Protein AF-A0A8S4GI24-F1 (afdb_monomer)

Secondary structure (DSSP, 8-state):
-HHHHHHHHHHHHHHHHHHHHHHHHHHHHHHHHHHHHHHHHHHHHHHHHTTTEEEEESPPP-TT--HHHHHHHHHHHTT----GGGEEEEEEEP-TT-SSPEEEEEES-HHHHHHHHHHHHHSS--BGGGGT-TT--PBPEEEE---HHHHHHHHHHHHHHHHTT-S-----S-SGGGHHHHHHHHHHS--SEEEEES----TTS-GGGTS-TTEEEEEE---HHHH---S---EEEEEETTS-----GGG--SSTT----

Sequence (261 aa):
MQWLDDFVNKLKLIDGRVKDLEATKVELATTKEQLLSIQRSLLAKDQWSRANNVEIKGVPMKKTENLFKLVEAISTHVNYDFPKSQINYVSRLPTYNSKEKSILISFVNRYVKEDFVAAARGMKSIQASDIGFNDSNNRIFVNDHLSSEQKKLLNETKTAAKIKQYLYVWNVRGLRTKTEECLRNVLLNNYDIITFTESWLLGGIADSEILDSRYVVYRRDRDYAATGQTLGGGVLIAVKHTLHSACCYEWKSSAEDQIKL

Nearest PDB structures (foldseek):
  2yko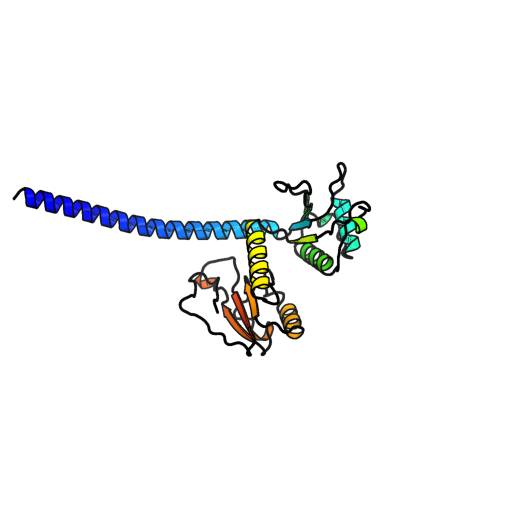-assembly1_A  TM=8.148E-01  e=1.569E-06  Homo sapiens
  2yko-assembly1_C  TM=5.520E-01  e=1.180E-05  Homo sapiens
  1vqs-assembly1_B  TM=3.447E-01  e=1.161E+00  Agrobacterium fabrum str. C58
  5k9f-assembly1_A  TM=3.816E-01  e=2.419E+00  Paraburkholderia xenovorans LB400
  2ap6-assembly1_A  TM=3.779E-01  e=2.141E+00  Agrobacterium fabrum str. C58

Structure (mmCIF, N/CA/C/O backbone):
data_AF-A0A8S4GI24-F1
#
_entry.id   AF-A0A8S4GI24-F1
#
loop_
_atom_site.group_PDB
_atom_site.id
_atom_site.type_symbol
_atom_site.label_atom_id
_atom_site.label_alt_id
_atom_site.label_comp_id
_atom_site.label_asym_id
_atom_site.label_entity_id
_atom_site.label_seq_id
_atom_site.pdbx_PDB_ins_code
_atom_site.Cartn_x
_atom_site.Cartn_y
_atom_site.Cartn_z
_atom_site.occupancy
_atom_site.B_iso_or_equiv
_atom_site.auth_seq_id
_atom_site.auth_comp_id
_atom_site.auth_asym_id
_atom_site.auth_atom_id
_atom_site.pdbx_PDB_model_num
ATOM 1 N N . MET A 1 1 ? 55.276 15.585 -49.220 1.00 65.69 1 MET A N 1
ATOM 2 C CA . MET A 1 1 ? 55.052 14.221 -48.695 1.00 65.69 1 MET A CA 1
ATOM 3 C C . MET A 1 1 ? 54.756 14.234 -47.199 1.00 65.69 1 MET A C 1
ATOM 5 O O . MET A 1 1 ? 53.675 13.808 -46.843 1.00 65.69 1 MET A O 1
ATOM 9 N N . GLN A 1 2 ? 55.587 14.852 -46.354 1.00 82.19 2 GLN A N 1
ATOM 10 C CA . GLN A 1 2 ? 55.413 14.843 -44.888 1.00 82.19 2 GLN A CA 1
ATOM 11 C C . GLN A 1 2 ? 54.060 15.358 -44.347 1.00 82.19 2 GLN A C 1
ATOM 13 O O . GLN A 1 2 ? 53.498 14.770 -43.433 1.00 82.19 2 GLN A O 1
ATOM 18 N N . TRP A 1 3 ? 53.475 16.397 -44.956 1.00 88.12 3 TRP A N 1
ATOM 19 C CA . TRP A 1 3 ? 52.143 16.893 -44.567 1.00 88.12 3 TRP A CA 1
ATOM 20 C C . TRP A 1 3 ? 51.017 15.865 -44.781 1.00 88.12 3 TRP A C 1
ATOM 22 O O . TRP A 1 3 ? 50.056 15.827 -44.013 1.00 88.12 3 TRP A O 1
ATOM 32 N N . LEU A 1 4 ? 51.136 15.026 -45.815 1.00 88.44 4 LEU A N 1
ATOM 33 C CA . LEU A 1 4 ? 50.149 13.989 -46.107 1.00 88.44 4 LEU A CA 1
ATOM 34 C C . LEU A 1 4 ? 50.223 12.873 -45.056 1.00 88.44 4 LEU A C 1
ATOM 36 O O . LEU A 1 4 ? 49.186 12.425 -44.572 1.00 88.44 4 LEU A O 1
ATOM 40 N N . ASP A 1 5 ? 51.435 12.494 -44.646 1.00 90.81 5 ASP A N 1
ATOM 41 C CA . ASP A 1 5 ? 51.659 11.500 -43.592 1.00 90.81 5 ASP A CA 1
ATOM 42 C C . ASP A 1 5 ? 51.139 11.992 -42.231 1.00 90.81 5 ASP A C 1
ATOM 44 O O . ASP A 1 5 ? 50.436 11.260 -41.529 1.00 90.81 5 ASP A O 1
ATOM 48 N N . ASP A 1 6 ? 51.385 13.260 -41.887 1.00 92.25 6 ASP A N 1
ATOM 49 C CA . ASP A 1 6 ? 50.857 13.881 -40.665 1.00 92.25 6 ASP A CA 1
ATOM 50 C C . ASP A 1 6 ? 49.323 13.930 -40.652 1.00 92.25 6 ASP A C 1
ATOM 52 O O . ASP A 1 6 ? 48.690 13.696 -39.616 1.00 92.25 6 ASP A O 1
ATOM 56 N N . PHE A 1 7 ? 48.702 14.215 -41.799 1.00 93.19 7 PHE A N 1
ATOM 57 C CA . PHE A 1 7 ? 47.248 14.226 -41.933 1.00 93.19 7 PHE A CA 1
ATOM 58 C C . PHE A 1 7 ? 46.648 12.821 -41.783 1.00 93.19 7 PHE A C 1
ATOM 60 O O . PHE A 1 7 ? 45.688 12.641 -41.031 1.00 93.19 7 PHE A O 1
ATOM 67 N N . VAL A 1 8 ? 47.246 11.808 -42.420 1.00 92.94 8 VAL A N 1
ATOM 68 C CA . VAL A 1 8 ? 46.827 10.402 -42.290 1.00 92.94 8 VAL A CA 1
ATOM 69 C C . VAL A 1 8 ? 46.972 9.913 -40.847 1.00 92.94 8 VAL A C 1
ATOM 71 O O . VAL A 1 8 ? 46.077 9.239 -40.335 1.00 92.94 8 VAL A O 1
ATOM 74 N N . ASN A 1 9 ? 48.051 10.285 -40.156 1.00 93.62 9 ASN A N 1
ATOM 75 C CA . ASN A 1 9 ? 48.251 9.933 -38.749 1.00 93.62 9 ASN A CA 1
ATOM 76 C C . ASN A 1 9 ? 47.203 10.585 -37.835 1.00 93.62 9 ASN A C 1
ATOM 78 O O . ASN A 1 9 ? 46.654 9.917 -36.956 1.00 93.62 9 ASN A O 1
ATOM 82 N N . LYS A 1 10 ? 46.852 11.856 -38.074 1.00 93.44 10 LYS A N 1
ATOM 83 C CA . LYS A 1 10 ? 45.755 12.525 -37.352 1.00 93.44 10 LYS A CA 1
ATOM 84 C C . LYS A 1 10 ? 44.400 11.874 -37.625 1.00 93.44 10 LYS A C 1
ATOM 86 O O . LYS A 1 10 ? 43.632 11.696 -36.684 1.00 93.44 10 LYS A O 1
ATOM 91 N N . LEU A 1 11 ? 44.114 11.483 -38.869 1.00 94.44 11 LEU A N 1
ATOM 92 C CA . LEU A 1 11 ? 42.881 10.769 -39.214 1.00 94.44 11 LEU A CA 1
ATOM 93 C C . LEU A 1 11 ? 42.783 9.419 -38.502 1.00 94.44 11 LEU A C 1
ATOM 95 O O . LEU A 1 11 ? 41.744 9.128 -37.919 1.00 94.44 11 LEU A O 1
ATOM 99 N N . LYS A 1 12 ? 43.866 8.634 -38.474 1.00 93.81 12 LYS A N 1
ATOM 100 C CA . LYS A 1 12 ? 43.913 7.365 -37.726 1.00 93.81 12 LYS A CA 1
ATOM 101 C C . LYS A 1 12 ? 43.677 7.571 -36.229 1.00 93.81 12 LYS A C 1
ATOM 103 O O . LYS A 1 12 ? 42.964 6.788 -35.612 1.00 93.81 12 LYS A O 1
ATOM 108 N N . LEU A 1 13 ? 44.239 8.635 -35.650 1.00 94.94 13 LEU A N 1
ATOM 109 C CA . LEU A 1 13 ? 44.022 8.973 -34.243 1.00 94.94 13 LEU A CA 1
ATOM 110 C C . LEU A 1 13 ? 42.563 9.366 -33.967 1.00 94.94 13 LEU A C 1
ATOM 112 O O . LEU A 1 13 ? 41.998 8.951 -32.959 1.00 94.94 13 LEU A O 1
ATOM 116 N N . ILE A 1 14 ? 41.952 10.166 -34.845 1.00 94.56 14 ILE A N 1
ATOM 117 C CA . ILE A 1 14 ? 40.544 10.563 -34.719 1.00 94.56 14 ILE A CA 1
ATOM 118 C C . ILE A 1 14 ? 39.633 9.342 -34.862 1.00 94.56 14 ILE A C 1
ATOM 120 O O . ILE A 1 14 ? 38.751 9.173 -34.029 1.00 94.56 14 ILE A O 1
ATOM 124 N N . ASP A 1 15 ? 39.873 8.476 -35.847 1.00 94.69 15 ASP A N 1
ATOM 125 C CA . ASP A 1 15 ? 39.117 7.231 -36.038 1.00 94.69 15 ASP A CA 1
ATOM 126 C C . ASP A 1 15 ? 39.198 6.323 -34.801 1.00 94.69 15 ASP A C 1
ATOM 128 O O . ASP A 1 15 ? 38.177 5.829 -34.324 1.00 94.69 15 ASP A O 1
ATOM 132 N N . GLY A 1 16 ? 40.391 6.188 -34.207 1.00 94.81 16 GLY A N 1
ATOM 133 C CA . GLY A 1 16 ? 40.572 5.483 -32.935 1.00 94.81 16 GLY A CA 1
ATOM 134 C C . GLY A 1 16 ? 39.739 6.092 -31.804 1.00 94.81 16 GLY A C 1
ATOM 135 O O . GLY A 1 16 ? 38.975 5.391 -31.147 1.00 94.81 16 GLY A O 1
ATOM 136 N N . ARG A 1 17 ? 39.791 7.419 -31.636 1.00 95.31 17 ARG A N 1
ATOM 137 C CA . ARG A 1 17 ? 38.997 8.121 -30.612 1.00 95.31 17 ARG A CA 1
ATOM 138 C C . ARG A 1 17 ? 37.489 8.013 -30.841 1.00 95.31 17 ARG A C 1
ATOM 140 O O . ARG A 1 17 ? 36.738 8.003 -29.870 1.00 95.31 17 ARG A O 1
ATOM 147 N N . VAL A 1 18 ? 37.032 7.973 -32.094 1.00 95.50 18 VAL A N 1
ATOM 148 C CA . VAL A 1 18 ? 35.612 7.783 -32.428 1.00 95.50 18 VAL A CA 1
ATOM 149 C C . VAL A 1 18 ? 35.162 6.378 -32.033 1.00 95.50 18 VAL A C 1
ATOM 151 O O . VAL A 1 18 ? 34.131 6.251 -31.378 1.00 95.50 18 VAL A O 1
ATOM 154 N N . LYS A 1 19 ? 35.965 5.348 -32.322 1.00 94.50 19 LYS A N 1
ATOM 155 C CA . LYS A 1 19 ? 35.687 3.969 -31.887 1.00 94.50 19 LYS A CA 1
ATOM 156 C C . LYS A 1 19 ? 35.597 3.848 -30.366 1.00 94.50 19 LYS A C 1
ATOM 158 O O . LYS A 1 19 ? 34.650 3.250 -29.859 1.00 94.50 19 LYS A O 1
ATOM 163 N N . ASP A 1 20 ? 36.518 4.477 -29.637 1.00 95.06 20 ASP A N 1
ATOM 164 C CA . ASP A 1 20 ? 36.492 4.488 -28.169 1.00 95.06 20 ASP A CA 1
ATOM 165 C C . ASP A 1 20 ? 35.236 5.197 -27.624 1.00 95.06 20 ASP A C 1
ATOM 167 O O . ASP A 1 20 ? 34.613 4.736 -26.663 1.00 95.06 20 ASP A O 1
ATOM 171 N N . LEU A 1 21 ? 34.821 6.306 -28.251 1.00 93.94 21 LEU A N 1
ATOM 172 C CA . LEU A 1 21 ? 33.594 7.024 -27.889 1.00 93.94 21 LEU A CA 1
ATOM 173 C C . LEU A 1 21 ? 32.334 6.189 -28.143 1.00 93.94 21 LEU A C 1
ATOM 175 O O . LEU A 1 21 ? 31.414 6.209 -27.322 1.00 93.94 21 LEU A O 1
ATOM 179 N N . GLU A 1 22 ? 32.277 5.458 -29.254 1.00 94.31 22 GLU A N 1
ATOM 180 C CA . GLU A 1 22 ? 31.168 4.555 -29.570 1.00 94.31 22 GLU A CA 1
ATOM 181 C C . GLU A 1 22 ? 31.082 3.404 -28.563 1.00 94.31 22 GLU A C 1
ATOM 183 O O . GLU A 1 22 ? 29.999 3.150 -28.029 1.00 94.31 22 GLU A O 1
ATOM 188 N N . ALA A 1 23 ? 32.214 2.781 -28.222 1.00 94.12 23 ALA A N 1
ATOM 189 C CA . ALA A 1 23 ? 32.282 1.746 -27.191 1.00 94.12 23 ALA A CA 1
ATOM 190 C C . ALA A 1 23 ? 31.817 2.277 -25.824 1.00 94.12 23 ALA A C 1
ATOM 192 O O . ALA A 1 23 ? 30.913 1.712 -25.205 1.00 94.12 23 ALA A O 1
ATOM 193 N N . THR A 1 24 ? 32.333 3.438 -25.408 1.00 93.94 24 THR A N 1
ATOM 194 C CA . THR A 1 24 ? 31.940 4.096 -24.151 1.00 93.94 24 THR A CA 1
ATOM 195 C C . THR A 1 24 ? 30.441 4.412 -24.122 1.00 93.94 24 THR A C 1
ATOM 197 O O . THR A 1 24 ? 29.785 4.288 -23.087 1.00 93.94 24 THR A O 1
ATOM 200 N N . LYS A 1 25 ? 29.849 4.814 -25.255 1.00 94.69 25 LYS A N 1
ATOM 201 C CA . LYS A 1 25 ? 28.409 5.094 -25.354 1.00 94.69 25 LYS A CA 1
ATOM 202 C C . LYS A 1 25 ? 27.568 3.833 -25.141 1.00 94.69 25 LYS A C 1
ATOM 204 O O . LYS A 1 25 ? 26.532 3.913 -24.475 1.00 94.69 25 LYS A O 1
ATOM 209 N N . VAL A 1 26 ? 27.998 2.694 -25.683 1.00 94.69 26 VAL A N 1
ATOM 210 C CA . VAL A 1 26 ? 27.330 1.396 -25.489 1.00 94.69 26 VAL A CA 1
ATOM 211 C C . VAL A 1 26 ? 27.438 0.943 -24.030 1.00 94.69 26 VAL A C 1
ATOM 213 O O . VAL A 1 26 ? 26.432 0.562 -23.425 1.00 94.69 26 VAL A O 1
ATOM 216 N N . GLU A 1 27 ? 28.618 1.063 -23.423 1.00 95.12 27 GLU A N 1
ATOM 217 C CA . GLU A 1 27 ? 28.817 0.765 -22.000 1.00 95.12 27 GLU A CA 1
ATOM 218 C C . GLU A 1 27 ? 27.966 1.669 -21.098 1.00 95.12 27 GLU A C 1
ATOM 220 O O . GLU A 1 27 ? 27.339 1.193 -20.149 1.00 95.12 27 GLU A O 1
ATOM 225 N N . LEU A 1 28 ? 27.865 2.963 -21.416 1.00 92.81 28 LEU A N 1
ATOM 226 C CA . LEU A 1 28 ? 27.026 3.908 -20.681 1.00 92.81 28 LEU A CA 1
ATOM 227 C C . LEU A 1 28 ? 25.540 3.537 -20.761 1.00 92.81 28 LEU A C 1
ATOM 229 O O . LEU A 1 28 ? 24.830 3.649 -19.759 1.00 92.81 28 LEU A O 1
ATOM 233 N N . ALA A 1 29 ? 25.056 3.115 -21.932 1.00 89.06 29 ALA A N 1
ATOM 234 C CA . ALA A 1 29 ? 23.679 2.652 -22.097 1.00 89.06 29 ALA A CA 1
ATOM 235 C C . ALA A 1 29 ? 23.414 1.409 -21.235 1.00 89.06 29 ALA A C 1
ATOM 237 O O . ALA A 1 29 ? 22.483 1.406 -20.430 1.00 89.06 29 ALA A O 1
ATOM 238 N N . THR A 1 30 ? 24.308 0.422 -21.310 1.00 92.50 30 THR A N 1
ATOM 239 C CA . THR A 1 30 ? 24.233 -0.823 -20.529 1.00 92.50 30 THR A CA 1
ATOM 240 C C . THR A 1 30 ? 24.259 -0.547 -19.021 1.00 92.50 30 THR A C 1
ATOM 242 O O . THR A 1 30 ? 23.437 -1.059 -18.261 1.00 92.50 30 THR A O 1
ATOM 245 N N . THR A 1 31 ? 25.154 0.335 -18.573 1.00 93.38 31 THR A N 1
ATOM 246 C CA . THR A 1 31 ? 25.281 0.721 -17.160 1.00 93.38 31 THR A CA 1
ATOM 247 C C . THR A 1 31 ? 24.018 1.418 -16.654 1.00 93.38 31 THR A C 1
ATOM 249 O O . THR A 1 31 ? 23.556 1.150 -15.543 1.00 93.38 31 THR A O 1
ATOM 252 N N . LYS A 1 32 ? 23.412 2.298 -17.465 1.00 93.25 32 LYS A N 1
ATOM 253 C CA . LYS A 1 32 ? 22.143 2.959 -17.121 1.00 93.25 32 LYS A CA 1
ATOM 254 C C . LYS A 1 32 ? 21.005 1.954 -16.965 1.00 93.25 32 LYS A C 1
ATOM 256 O O . LYS A 1 32 ? 20.218 2.080 -16.028 1.00 93.25 32 LYS A O 1
ATOM 261 N N . GLU A 1 33 ? 20.920 0.958 -17.840 1.00 86.06 33 GLU A N 1
ATOM 262 C CA . GLU A 1 33 ? 19.913 -0.103 -17.739 1.00 86.06 33 GLU A CA 1
ATOM 263 C C . GLU A 1 33 ? 20.092 -0.934 -16.466 1.00 86.06 33 GLU A C 1
ATOM 265 O O . GLU A 1 33 ? 19.130 -1.144 -15.720 1.00 86.06 33 GLU A O 1
ATOM 270 N N . GLN A 1 34 ? 21.328 -1.329 -16.153 1.00 91.25 34 GLN A N 1
ATOM 271 C CA . GLN A 1 34 ? 21.641 -2.041 -14.915 1.00 91.25 34 GLN A CA 1
ATOM 272 C C . GLN A 1 34 ? 21.276 -1.213 -13.679 1.00 91.25 34 GLN A C 1
ATOM 274 O O . GLN A 1 34 ? 20.625 -1.730 -12.770 1.00 91.25 34 GLN A O 1
ATOM 279 N N . LEU A 1 35 ? 21.602 0.081 -13.661 1.00 90.12 35 LEU A N 1
ATOM 280 C CA . LEU A 1 35 ? 21.258 0.981 -12.560 1.00 90.12 35 LEU A CA 1
ATOM 281 C C . LEU A 1 35 ? 19.742 1.066 -12.353 1.00 90.12 35 LEU A C 1
ATOM 283 O O . LEU A 1 35 ? 19.269 0.935 -11.223 1.00 90.12 35 LEU A O 1
ATOM 287 N N . LEU A 1 36 ? 18.970 1.212 -13.434 1.00 80.69 36 LEU A N 1
ATOM 288 C CA . LEU A 1 36 ? 17.508 1.200 -13.365 1.00 80.69 36 LEU A CA 1
ATOM 289 C C . LEU A 1 36 ? 16.980 -0.136 -12.830 1.00 80.69 36 LEU A C 1
ATOM 291 O O . LEU A 1 36 ? 16.060 -0.143 -12.010 1.00 80.69 36 LEU A O 1
ATOM 295 N N . SER A 1 37 ? 17.560 -1.262 -13.250 1.00 80.62 37 SER A N 1
ATOM 296 C CA . SER A 1 37 ? 17.157 -2.586 -12.766 1.00 80.62 37 SER A CA 1
ATOM 297 C C . SER A 1 37 ? 17.409 -2.756 -11.260 1.00 80.62 37 SER A C 1
ATOM 299 O O . SER A 1 37 ? 16.532 -3.220 -10.525 1.00 80.62 37 SER A O 1
ATOM 301 N N . ILE A 1 38 ? 18.564 -2.289 -10.775 1.00 87.38 38 ILE A N 1
ATOM 302 C CA . ILE A 1 38 ? 18.940 -2.325 -9.359 1.00 87.38 38 ILE A CA 1
ATOM 303 C C . ILE A 1 38 ? 18.014 -1.421 -8.555 1.00 87.38 38 ILE A C 1
ATOM 305 O O . ILE A 1 38 ? 17.505 -1.839 -7.517 1.00 87.38 38 ILE A O 1
ATOM 309 N N . GLN A 1 39 ? 17.738 -0.214 -9.049 1.00 86.00 39 GLN A N 1
ATOM 310 C CA . GLN A 1 39 ? 16.822 0.716 -8.401 1.00 86.00 39 GLN A CA 1
ATOM 311 C C . GLN A 1 39 ? 15.418 0.109 -8.257 1.00 86.00 39 GLN A C 1
ATOM 313 O O . GLN A 1 39 ? 14.835 0.175 -7.177 1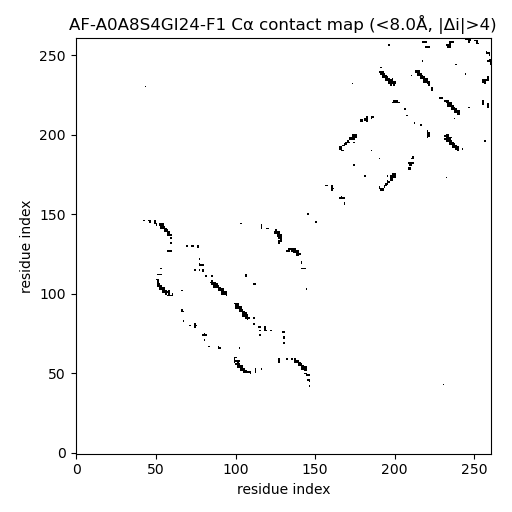.00 86.00 39 GLN A O 1
ATOM 318 N N . ARG A 1 40 ? 14.890 -0.552 -9.298 1.00 76.44 40 ARG A N 1
ATOM 319 C CA . ARG A 1 40 ? 13.597 -1.260 -9.221 1.00 76.44 40 ARG A CA 1
ATOM 320 C C . ARG A 1 40 ? 13.620 -2.383 -8.185 1.00 76.44 40 ARG A C 1
ATOM 322 O O . ARG A 1 40 ? 12.700 -2.481 -7.376 1.00 76.44 40 ARG A O 1
ATOM 329 N N . SER A 1 41 ? 14.673 -3.199 -8.177 1.00 81.50 41 SER A N 1
ATOM 330 C CA . SER A 1 41 ? 14.836 -4.289 -7.206 1.00 81.50 41 SER A CA 1
ATOM 331 C C . SER A 1 41 ? 14.915 -3.769 -5.768 1.00 81.50 41 SER A C 1
ATOM 333 O O . SER A 1 41 ? 14.281 -4.319 -4.868 1.00 81.50 41 SER A O 1
ATOM 335 N N . LEU A 1 42 ? 15.632 -2.663 -5.551 1.00 85.50 42 LEU A N 1
ATOM 336 C CA . LEU A 1 42 ? 15.735 -2.010 -4.250 1.00 85.50 42 LEU A CA 1
ATOM 337 C C . LEU A 1 42 ? 14.371 -1.506 -3.765 1.00 85.50 42 LEU A C 1
ATOM 339 O O . LEU A 1 42 ? 13.993 -1.785 -2.630 1.00 85.50 42 LEU A O 1
ATOM 343 N N . LEU A 1 43 ? 13.612 -0.830 -4.632 1.00 77.88 43 LEU A N 1
ATOM 344 C CA . LEU A 1 43 ? 12.266 -0.346 -4.310 1.00 77.88 43 LEU A CA 1
ATOM 345 C C . LEU A 1 43 ? 11.309 -1.501 -3.980 1.00 77.88 43 LEU A C 1
ATOM 347 O O . LEU A 1 43 ? 10.559 -1.427 -3.006 1.00 77.88 43 LEU A O 1
ATOM 351 N N . ALA A 1 44 ? 11.362 -2.591 -4.750 1.00 76.56 44 ALA A N 1
ATOM 352 C CA . ALA A 1 44 ? 10.557 -3.780 -4.493 1.00 76.56 44 ALA A CA 1
ATOM 353 C C . ALA A 1 44 ? 10.902 -4.420 -3.138 1.00 76.56 44 ALA A C 1
ATOM 355 O O . ALA A 1 44 ? 10.004 -4.769 -2.371 1.00 76.56 44 ALA A O 1
ATOM 356 N N . LYS A 1 45 ? 12.196 -4.527 -2.807 1.00 84.31 45 LYS A N 1
ATOM 357 C CA . LYS A 1 45 ? 12.659 -5.050 -1.513 1.00 84.31 45 LYS A CA 1
ATOM 358 C C . LYS A 1 45 ? 12.268 -4.149 -0.344 1.00 84.31 45 LYS A C 1
ATOM 360 O O . LYS A 1 45 ? 11.822 -4.666 0.682 1.00 84.31 45 LYS A O 1
ATOM 365 N N . ASP A 1 46 ? 12.384 -2.828 -0.491 1.00 84.81 46 ASP A N 1
ATOM 366 C CA . ASP A 1 46 ? 11.943 -1.887 0.543 1.00 84.81 46 ASP A CA 1
ATOM 367 C C . ASP A 1 46 ? 10.446 -2.055 0.815 1.00 84.81 46 ASP A C 1
ATOM 369 O O . ASP A 1 46 ? 10.041 -2.225 1.966 1.00 84.81 46 ASP A O 1
ATOM 373 N N . GLN A 1 47 ? 9.619 -2.131 -0.230 1.00 83.00 47 GLN A N 1
ATOM 374 C CA . GLN A 1 47 ? 8.188 -2.339 -0.045 1.00 83.00 47 GLN A CA 1
ATOM 375 C C . GLN A 1 47 ? 7.854 -3.726 0.521 1.00 83.00 47 GLN A C 1
ATOM 377 O O . GLN A 1 47 ? 6.942 -3.845 1.344 1.00 83.00 47 GLN A O 1
ATOM 382 N N . TRP A 1 48 ? 8.593 -4.767 0.132 1.00 81.81 48 TRP A N 1
ATOM 383 C CA . TRP A 1 48 ? 8.428 -6.113 0.682 1.00 81.81 48 TRP A CA 1
ATOM 384 C C . TRP A 1 48 ? 8.663 -6.137 2.194 1.00 81.81 48 TRP A C 1
ATOM 386 O O . TRP A 1 48 ? 7.856 -6.691 2.938 1.00 81.81 48 TRP A O 1
ATOM 396 N N . SER A 1 49 ? 9.696 -5.434 2.671 1.00 88.50 49 SER A N 1
ATOM 397 C CA . SER A 1 49 ? 9.970 -5.289 4.109 1.00 88.50 49 SER A CA 1
ATOM 398 C C . SER A 1 49 ? 8.828 -4.605 4.884 1.00 88.50 49 SER A C 1
ATOM 400 O O . SER A 1 49 ? 8.732 -4.719 6.106 1.00 88.50 49 SER A O 1
ATOM 402 N N . ARG A 1 50 ? 7.933 -3.906 4.173 1.00 90.75 50 ARG A N 1
ATOM 403 C CA . ARG A 1 50 ? 6.772 -3.183 4.711 1.00 90.75 50 ARG A CA 1
ATOM 404 C C . ARG A 1 50 ? 5.453 -3.920 4.503 1.00 90.75 50 ARG A C 1
ATOM 406 O O . ARG A 1 50 ? 4.423 -3.424 4.950 1.00 90.75 50 ARG A O 1
ATOM 413 N N . ALA A 1 51 ? 5.456 -5.088 3.859 1.00 85.19 51 ALA A N 1
ATOM 414 C CA . ALA A 1 51 ? 4.237 -5.813 3.503 1.00 85.19 51 ALA A CA 1
ATOM 415 C C . ALA A 1 51 ? 3.361 -6.148 4.724 1.00 85.19 51 ALA A C 1
ATOM 417 O O . ALA A 1 51 ? 2.137 -6.033 4.647 1.00 85.19 51 ALA A O 1
ATOM 418 N N . ASN A 1 52 ? 3.992 -6.473 5.856 1.00 92.06 52 ASN A N 1
ATOM 419 C CA . ASN A 1 52 ? 3.315 -6.806 7.114 1.00 92.06 52 ASN A CA 1
ATOM 420 C C . ASN A 1 52 ? 3.104 -5.593 8.030 1.00 92.06 52 ASN A C 1
ATOM 422 O O . ASN A 1 52 ? 2.722 -5.748 9.189 1.00 92.06 52 ASN A O 1
ATOM 426 N N . ASN A 1 53 ? 3.382 -4.386 7.538 1.00 95.62 53 ASN A N 1
ATOM 427 C CA . ASN A 1 53 ? 3.369 -3.188 8.354 1.00 95.62 53 ASN A CA 1
ATOM 428 C C . ASN A 1 53 ? 2.126 -2.331 8.087 1.00 95.62 53 ASN A C 1
ATOM 430 O O . ASN A 1 53 ? 1.688 -2.161 6.944 1.00 95.62 53 ASN A O 1
ATOM 434 N N . VAL A 1 54 ? 1.606 -1.735 9.156 1.00 95.81 54 VAL A N 1
ATOM 435 C CA . VAL A 1 54 ? 0.467 -0.813 9.150 1.00 95.81 54 VAL A CA 1
ATOM 436 C C . VAL A 1 54 ? 0.907 0.525 9.718 1.00 95.81 54 VAL A C 1
ATOM 438 O O . VAL A 1 54 ? 1.539 0.584 10.771 1.00 95.81 54 VAL A O 1
ATOM 441 N N . GLU A 1 55 ? 0.564 1.601 9.022 1.00 95.31 55 GLU A N 1
ATOM 442 C CA . GLU A 1 55 ? 0.776 2.978 9.449 1.00 95.31 55 GLU A CA 1
ATOM 443 C C . GLU A 1 55 ? -0.560 3.584 9.894 1.00 95.31 55 GLU A C 1
ATOM 445 O O . GLU A 1 55 ? -1.493 3.725 9.100 1.00 95.31 55 GLU A O 1
ATOM 450 N N . ILE A 1 56 ? -0.637 3.966 11.167 1.00 95.25 56 ILE A N 1
ATOM 451 C CA . ILE A 1 56 ? -1.787 4.630 11.772 1.00 95.25 56 ILE A CA 1
ATOM 452 C C . ILE A 1 56 ? -1.480 6.118 11.940 1.00 95.25 56 ILE A C 1
ATOM 454 O O . ILE A 1 56 ? -0.560 6.507 12.665 1.00 95.25 56 ILE A O 1
ATOM 458 N N . LYS A 1 57 ? -2.277 6.959 11.283 1.00 93.00 57 LYS A N 1
ATOM 459 C CA . LYS A 1 57 ? -2.173 8.424 11.332 1.00 93.00 57 LYS A CA 1
ATOM 460 C C . LYS A 1 57 ? -3.268 9.030 12.198 1.00 93.00 57 LYS A C 1
ATOM 462 O O . LYS A 1 57 ? -4.319 8.422 12.361 1.00 93.00 57 LYS A O 1
ATOM 467 N N . GLY A 1 58 ? -3.029 10.243 12.695 1.00 90.06 58 GLY A N 1
ATOM 468 C CA . GLY A 1 58 ? -4.031 11.043 13.408 1.00 90.06 58 GLY A CA 1
ATOM 469 C C . GLY A 1 58 ? -4.160 10.746 14.903 1.00 90.06 58 GLY A C 1
ATOM 470 O O . GLY A 1 58 ? -4.977 11.373 15.565 1.00 90.06 58 GLY A O 1
ATOM 471 N N . VAL A 1 59 ? -3.349 9.837 15.457 1.00 91.56 59 VAL A N 1
ATOM 472 C CA . VAL A 1 59 ? -3.343 9.548 16.901 1.00 91.56 59 VAL A CA 1
ATOM 473 C C . VAL A 1 59 ? -2.478 10.582 17.634 1.00 91.56 59 VAL A C 1
ATOM 475 O O . VAL A 1 59 ? -1.262 10.599 17.394 1.00 91.56 59 VAL A O 1
ATOM 478 N N . PRO A 1 60 ? -3.034 11.403 18.547 1.00 89.81 60 PRO A N 1
ATOM 479 C CA . PRO A 1 60 ? -2.262 12.400 19.289 1.00 89.81 60 PRO A CA 1
ATOM 480 C C . PRO A 1 60 ? -1.156 11.764 20.141 1.00 89.81 60 PRO A C 1
ATOM 482 O O . PRO A 1 60 ? -1.257 10.609 20.557 1.00 89.81 60 PRO A O 1
ATOM 485 N N . MET A 1 61 ? -0.081 12.511 20.400 1.00 87.56 61 MET A N 1
ATOM 486 C CA . MET A 1 61 ? 1.075 12.030 21.165 1.00 87.56 61 MET A CA 1
ATOM 487 C C . MET A 1 61 ? 0.965 12.452 22.634 1.00 87.56 61 MET A C 1
ATOM 489 O O . MET A 1 61 ? 0.774 13.631 22.930 1.00 87.56 61 MET A O 1
ATOM 493 N N . LYS A 1 62 ? 1.141 11.504 23.560 1.00 84.81 62 LYS A N 1
ATOM 494 C CA . LYS A 1 62 ? 1.259 11.772 25.006 1.00 84.81 62 LYS A CA 1
ATOM 495 C C . LYS A 1 62 ? 2.670 11.411 25.482 1.00 84.81 62 LYS A C 1
ATOM 497 O O . LYS A 1 62 ? 3.276 10.482 24.962 1.00 84.81 62 LYS A O 1
ATOM 502 N N . LYS A 1 63 ? 3.203 12.141 26.476 1.00 79.56 63 LYS A N 1
ATOM 503 C CA . LYS A 1 63 ? 4.561 11.899 27.023 1.00 79.56 63 LYS A CA 1
ATOM 504 C C . LYS A 1 63 ? 4.726 10.479 27.581 1.00 79.56 63 LYS A C 1
ATOM 506 O O . LYS A 1 63 ? 5.801 9.904 27.478 1.00 79.56 63 LYS A O 1
ATOM 511 N N . THR A 1 64 ? 3.661 9.930 28.155 1.00 86.19 64 THR A N 1
ATOM 512 C CA . THR A 1 64 ? 3.597 8.586 28.734 1.00 86.19 64 THR A CA 1
ATOM 513 C C . THR A 1 64 ? 2.492 7.799 28.040 1.00 86.19 64 THR A C 1
ATOM 515 O O . THR A 1 64 ? 1.383 7.652 28.549 1.00 86.19 64 THR A O 1
ATOM 518 N N . GLU A 1 65 ? 2.770 7.332 26.826 1.00 88.00 65 GLU A N 1
ATOM 519 C CA . GLU A 1 65 ? 1.822 6.531 26.055 1.00 88.00 65 GLU A CA 1
ATOM 520 C C . GLU A 1 65 ? 2.208 5.054 26.028 1.00 88.00 65 GLU A C 1
ATOM 522 O O . GLU A 1 65 ? 3.373 4.691 25.875 1.00 88.00 65 GLU A O 1
ATOM 527 N N . ASN A 1 66 ? 1.204 4.189 26.147 1.00 92.06 66 ASN A N 1
ATOM 528 C CA . ASN A 1 66 ? 1.357 2.772 25.867 1.00 92.06 66 ASN A CA 1
ATOM 529 C C . ASN A 1 66 ? 0.775 2.504 24.478 1.00 92.06 66 ASN A C 1
ATOM 531 O O . ASN A 1 66 ? -0.441 2.406 24.322 1.00 92.06 66 ASN A O 1
ATOM 535 N N . LEU A 1 67 ? 1.651 2.403 23.475 1.00 93.50 67 LEU A N 1
ATOM 536 C CA . LEU A 1 67 ? 1.237 2.206 22.085 1.00 93.50 67 LEU A CA 1
ATOM 537 C C . LEU A 1 67 ? 0.409 0.934 21.903 1.00 93.50 67 LEU A C 1
ATOM 539 O O . LEU A 1 67 ? -0.516 0.935 21.105 1.00 93.50 67 LEU A O 1
ATOM 543 N N . PHE A 1 68 ? 0.691 -0.124 22.667 1.00 93.25 68 PHE A N 1
ATOM 544 C CA . PHE A 1 68 ? -0.091 -1.353 22.594 1.00 93.25 68 PHE A CA 1
ATOM 545 C C . PHE A 1 68 ? -1.542 -1.125 23.033 1.00 93.25 68 PHE A C 1
ATOM 547 O O . PHE A 1 68 ? -2.448 -1.507 22.307 1.00 93.25 68 PHE A O 1
ATOM 554 N N . LYS A 1 69 ? -1.768 -0.418 24.150 1.00 93.56 69 LYS A N 1
ATOM 555 C CA . LYS A 1 69 ? -3.129 -0.067 24.600 1.00 93.56 69 LYS A CA 1
ATOM 556 C C . LYS A 1 69 ? -3.876 0.810 23.594 1.00 93.56 69 LYS A C 1
ATOM 558 O O . LYS A 1 69 ? -5.085 0.689 23.455 1.00 93.56 69 LYS A O 1
ATOM 563 N N . LEU A 1 70 ? -3.167 1.698 22.894 1.00 94.06 70 LEU A N 1
ATOM 564 C CA . LEU A 1 70 ? -3.769 2.502 21.827 1.00 94.06 70 LEU A CA 1
ATOM 565 C C . LEU A 1 70 ? -4.182 1.634 20.636 1.00 94.06 70 LEU A C 1
ATOM 567 O O . LEU A 1 70 ? -5.257 1.831 20.083 1.00 94.06 70 LEU A O 1
ATOM 571 N N . VAL A 1 71 ? -3.342 0.673 20.251 1.00 95.06 71 VAL A N 1
ATOM 572 C CA . VAL A 1 71 ? -3.663 -0.284 19.186 1.00 95.06 71 VAL A CA 1
ATOM 573 C C . VAL A 1 71 ? -4.836 -1.178 19.583 1.00 95.06 71 VAL A C 1
ATOM 575 O O . VAL A 1 71 ? -5.711 -1.387 18.756 1.00 95.06 71 VAL A O 1
ATOM 578 N N . GLU A 1 72 ? -4.885 -1.636 20.832 1.00 95.12 72 GLU A N 1
ATOM 579 C CA . GLU A 1 72 ? -5.996 -2.415 21.397 1.00 95.12 72 GLU A CA 1
ATOM 580 C C . GLU A 1 72 ? -7.308 -1.612 21.391 1.00 95.12 72 GLU A C 1
ATOM 582 O O . GLU A 1 72 ? -8.329 -2.089 20.915 1.00 95.12 72 GLU A O 1
ATOM 587 N N . ALA A 1 73 ? -7.279 -0.335 21.789 1.00 94.31 73 ALA A N 1
ATOM 588 C CA . ALA A 1 73 ? -8.456 0.532 21.691 1.00 94.31 73 ALA A CA 1
ATOM 589 C C . ALA A 1 73 ? -8.955 0.682 20.240 1.00 94.31 73 ALA A C 1
ATOM 591 O O . ALA A 1 73 ? -10.161 0.670 19.992 1.00 94.31 73 ALA A O 1
ATOM 592 N N . ILE A 1 74 ? -8.036 0.792 19.272 1.00 94.88 74 ILE A N 1
ATOM 593 C CA . ILE A 1 74 ? -8.390 0.832 17.847 1.00 94.88 74 ILE A CA 1
ATOM 594 C C . ILE A 1 74 ? -8.952 -0.522 17.393 1.00 94.88 74 ILE A C 1
ATOM 596 O O . ILE A 1 74 ? -9.960 -0.528 16.695 1.00 94.88 74 ILE A O 1
ATOM 600 N N . SER A 1 75 ? -8.333 -1.646 17.773 1.00 94.56 75 SER A N 1
ATOM 601 C CA . SER A 1 75 ? -8.749 -3.002 17.377 1.00 94.56 75 SER A CA 1
ATOM 602 C C . SER A 1 75 ? -10.173 -3.307 17.839 1.00 94.56 75 SER A C 1
ATOM 604 O O . SER A 1 75 ? -11.015 -3.710 17.034 1.00 94.56 75 SER A O 1
ATOM 606 N N . THR A 1 76 ? -10.473 -2.977 19.095 1.00 94.00 76 THR A N 1
ATOM 607 C CA . THR A 1 76 ? -11.808 -3.134 19.672 1.00 94.00 76 THR A CA 1
ATOM 608 C C . THR A 1 76 ? -12.818 -2.210 18.994 1.00 94.00 76 THR A C 1
ATOM 610 O O . THR A 1 76 ? -13.925 -2.638 18.675 1.00 94.00 76 THR A O 1
ATOM 613 N N . HIS A 1 77 ? -12.445 -0.960 18.694 1.00 93.25 77 HIS A N 1
ATOM 614 C CA . HIS A 1 77 ? -13.340 -0.031 18.000 1.00 93.25 77 HIS A CA 1
ATOM 615 C C . HIS A 1 77 ? -13.681 -0.480 16.568 1.00 93.25 77 HIS A C 1
ATOM 617 O O . HIS A 1 77 ? -14.808 -0.286 16.118 1.00 93.25 77 HIS A O 1
ATOM 623 N N . VAL A 1 78 ? -12.735 -1.097 15.849 1.00 93.25 78 VAL A N 1
ATOM 624 C CA . VAL A 1 78 ? -12.975 -1.634 14.494 1.00 93.25 78 VAL A CA 1
ATOM 625 C C . VAL A 1 78 ? -13.568 -3.048 14.501 1.00 93.25 78 VAL A C 1
ATOM 627 O O . VAL A 1 78 ? -13.732 -3.636 13.433 1.00 93.25 78 VAL A O 1
ATOM 630 N N . ASN A 1 79 ? -13.904 -3.586 15.680 1.00 91.25 79 ASN A N 1
ATOM 631 C CA . ASN A 1 79 ? -14.470 -4.921 15.876 1.00 91.25 79 ASN A CA 1
ATOM 632 C C . ASN A 1 79 ? -13.602 -6.050 15.282 1.00 91.25 79 ASN A C 1
ATOM 634 O O . ASN A 1 79 ? -14.111 -7.005 14.694 1.00 91.25 79 ASN A O 1
ATOM 638 N N . TYR A 1 80 ? -12.279 -5.921 15.409 1.00 91.12 80 TYR A N 1
ATOM 639 C CA . TYR A 1 80 ? -11.320 -6.947 15.008 1.00 91.12 80 TYR A CA 1
ATOM 640 C C . TYR A 1 80 ? -10.181 -7.017 16.021 1.00 91.12 80 TYR A C 1
ATOM 642 O O . TYR A 1 80 ? -9.217 -6.253 15.945 1.00 91.12 80 TYR A O 1
ATOM 650 N N . ASP A 1 81 ? -10.291 -7.951 16.962 1.00 91.31 81 ASP A N 1
ATOM 651 C CA . ASP A 1 81 ? -9.290 -8.152 18.003 1.00 91.31 81 ASP A CA 1
ATOM 652 C C . ASP A 1 81 ? -8.251 -9.204 17.612 1.00 91.31 81 ASP A C 1
ATOM 654 O O . ASP A 1 81 ? -8.527 -10.194 16.933 1.00 91.31 81 ASP A O 1
ATOM 658 N N . PHE A 1 82 ? -7.025 -8.995 18.081 1.00 91.56 82 PHE A N 1
ATOM 659 C CA . PHE A 1 82 ? -5.914 -9.917 17.889 1.00 91.56 82 PHE A CA 1
ATOM 660 C C . PHE A 1 82 ? -4.989 -9.896 19.110 1.00 91.56 82 PHE A C 1
ATOM 662 O O . PHE A 1 82 ? -4.807 -8.854 19.745 1.00 91.56 82 PHE A O 1
ATOM 669 N N . PRO A 1 83 ? -4.364 -11.032 19.462 1.00 94.38 83 PRO A N 1
ATOM 670 C CA . PRO A 1 83 ? -3.499 -11.084 20.627 1.00 94.38 83 PRO A CA 1
ATOM 671 C C . PRO A 1 83 ? -2.184 -10.342 20.373 1.00 94.38 83 PRO A C 1
ATOM 673 O O . PRO A 1 83 ? -1.679 -10.285 19.249 1.00 94.38 83 PRO A O 1
ATOM 676 N N . LYS A 1 84 ? -1.559 -9.858 21.453 1.00 94.19 84 LYS A N 1
ATOM 677 C CA . LYS A 1 84 ? -0.249 -9.183 21.412 1.00 94.19 84 LYS A CA 1
ATOM 678 C C . LYS A 1 84 ? 0.837 -9.987 20.693 1.00 94.19 84 LYS A C 1
ATOM 680 O O . LYS A 1 84 ? 1.725 -9.391 20.098 1.00 94.19 84 LYS A O 1
ATOM 685 N N . SER A 1 85 ? 0.756 -11.318 20.717 1.00 95.69 85 SER A N 1
ATOM 686 C CA . SER A 1 85 ? 1.687 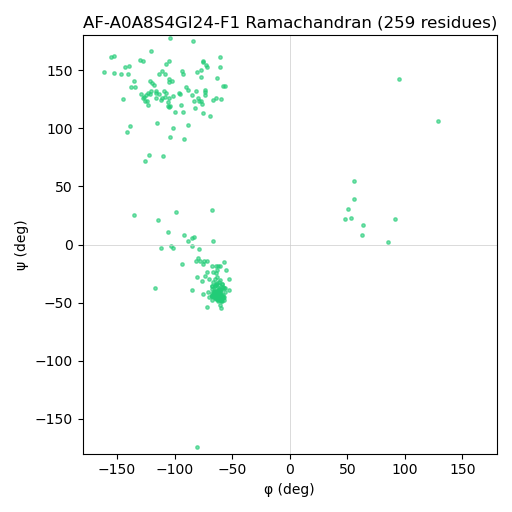-12.213 20.020 1.00 95.69 85 SER A CA 1
ATOM 687 C C . SER A 1 85 ? 1.680 -12.057 18.495 1.00 95.69 85 SER A C 1
ATOM 689 O O . SER A 1 85 ? 2.642 -12.459 17.849 1.00 95.69 85 SER A O 1
ATOM 691 N N . GLN A 1 86 ? 0.634 -11.461 17.910 1.00 95.12 86 GLN A N 1
ATOM 692 C CA . GLN A 1 86 ? 0.586 -11.151 16.478 1.00 95.12 86 GLN A CA 1
ATOM 693 C C . GLN A 1 86 ? 1.366 -9.884 16.116 1.00 95.12 86 GLN A C 1
ATOM 695 O O . GLN A 1 86 ? 1.607 -9.639 14.933 1.00 95.12 86 GLN A O 1
ATOM 700 N N . ILE A 1 87 ? 1.777 -9.086 17.105 1.00 96.62 87 ILE A N 1
ATOM 701 C CA . ILE A 1 87 ? 2.590 -7.891 16.899 1.00 96.62 87 ILE A CA 1
ATOM 702 C C . ILE A 1 87 ? 4.059 -8.258 17.090 1.00 96.62 87 ILE A C 1
ATOM 704 O O . ILE A 1 87 ? 4.479 -8.648 18.175 1.00 96.62 87 ILE A O 1
ATOM 708 N N . ASN A 1 88 ? 4.848 -8.063 16.038 1.00 96.19 88 ASN A N 1
ATOM 709 C CA . ASN A 1 88 ? 6.301 -8.150 16.100 1.00 96.19 88 ASN A CA 1
ATOM 710 C C . ASN A 1 88 ? 6.876 -6.942 16.860 1.00 96.19 88 ASN A C 1
ATOM 712 O O . ASN A 1 88 ? 7.579 -7.091 17.854 1.00 96.19 88 ASN A O 1
ATOM 716 N N . TYR A 1 89 ? 6.520 -5.725 16.437 1.00 96.06 89 TYR A N 1
ATOM 717 C CA . TYR A 1 89 ? 6.844 -4.502 17.173 1.00 96.06 89 TYR A CA 1
ATOM 718 C C . TYR A 1 89 ? 5.862 -3.366 16.867 1.00 96.06 89 TYR A C 1
ATOM 720 O O . TYR A 1 89 ? 5.175 -3.368 15.843 1.00 96.06 89 TYR A O 1
ATOM 728 N N . VAL A 1 90 ? 5.830 -2.367 17.752 1.00 96.12 90 VAL A N 1
ATOM 729 C CA . VAL A 1 90 ? 5.071 -1.122 17.580 1.00 96.12 90 VAL A CA 1
ATOM 730 C C . VAL A 1 90 ? 5.942 0.076 17.951 1.00 96.12 90 VAL A C 1
ATOM 732 O O . VAL A 1 90 ? 6.652 0.047 18.955 1.00 96.12 90 VAL A O 1
ATOM 735 N N . SER A 1 91 ? 5.918 1.130 17.140 1.00 94.81 91 SER A N 1
ATOM 736 C CA . SER A 1 91 ? 6.710 2.339 17.383 1.00 94.81 91 SER A CA 1
ATOM 737 C C . SER A 1 91 ? 6.066 3.582 16.773 1.00 94.81 91 SER A C 1
ATOM 739 O O . SER A 1 91 ? 5.198 3.494 15.910 1.00 94.81 91 SER A O 1
ATOM 741 N N . ARG A 1 92 ? 6.484 4.771 17.217 1.00 92.56 92 ARG A N 1
ATOM 742 C CA . ARG A 1 92 ? 6.148 6.031 16.540 1.00 92.56 92 ARG A CA 1
ATOM 743 C C . ARG A 1 92 ? 7.155 6.281 15.419 1.00 92.56 92 ARG A C 1
ATOM 745 O O . ARG A 1 92 ? 8.359 6.284 15.667 1.00 92.56 92 ARG A O 1
ATOM 752 N N . LEU A 1 93 ? 6.676 6.553 14.210 1.00 87.75 93 LEU A N 1
ATOM 753 C CA . LEU A 1 93 ? 7.527 6.940 13.091 1.00 87.75 93 LEU A CA 1
ATOM 754 C C . LEU A 1 93 ? 7.916 8.418 13.185 1.00 87.75 93 LEU A C 1
ATOM 756 O O . LEU A 1 93 ? 7.034 9.282 13.253 1.00 87.75 93 LEU A O 1
ATOM 760 N N . PRO A 1 94 ? 9.219 8.745 13.148 1.00 78.56 94 PRO A N 1
ATOM 761 C CA . PRO A 1 94 ? 9.648 10.122 12.991 1.00 78.56 94 PRO A CA 1
ATOM 762 C C . PRO A 1 94 ? 9.189 10.620 11.621 1.00 78.56 94 PRO A C 1
ATOM 764 O O . PRO A 1 94 ? 9.453 10.002 10.594 1.00 78.56 94 PRO A O 1
ATOM 767 N N . THR A 1 95 ? 8.472 11.737 11.609 1.00 70.31 95 THR A N 1
ATOM 768 C CA . THR A 1 95 ? 8.072 12.409 10.373 1.00 70.31 95 THR A CA 1
ATOM 769 C C . THR A 1 95 ? 8.838 13.719 10.296 1.00 70.31 95 THR A C 1
ATOM 771 O O . THR A 1 95 ? 8.820 14.501 11.248 1.00 70.31 95 THR A O 1
ATOM 774 N N . TYR A 1 96 ? 9.538 13.945 9.185 1.00 61.16 96 TYR A N 1
ATOM 775 C CA . TYR A 1 96 ? 10.257 15.194 8.950 1.00 61.16 96 TYR A CA 1
ATOM 776 C C . TYR A 1 96 ? 9.247 16.355 8.969 1.00 61.16 96 TYR A C 1
ATOM 778 O O . TYR A 1 96 ? 8.235 16.299 8.273 1.00 61.16 96 TYR A O 1
ATOM 786 N N . ASN A 1 97 ? 9.487 17.368 9.806 1.00 59.84 97 ASN A N 1
ATOM 787 C CA . ASN A 1 97 ? 8.654 18.571 9.963 1.00 59.84 97 ASN A CA 1
ATOM 788 C C . ASN A 1 97 ? 7.215 18.387 10.493 1.00 59.84 97 ASN A C 1
ATOM 790 O O . ASN A 1 97 ? 6.422 19.321 10.397 1.00 59.84 97 ASN A O 1
ATOM 794 N N . SER A 1 98 ? 6.866 17.250 11.107 1.00 68.06 98 SER A N 1
ATOM 795 C CA . SER A 1 98 ? 5.567 17.093 11.786 1.00 68.06 98 SER A CA 1
ATOM 796 C C . SER A 1 98 ? 5.735 16.869 13.286 1.00 68.06 98 SER A C 1
ATOM 798 O O . SER A 1 98 ? 6.501 16.007 13.722 1.00 68.06 98 SER A O 1
ATOM 800 N N . LYS A 1 99 ? 4.971 17.623 14.085 1.00 67.44 99 LYS A N 1
ATOM 801 C CA . LYS A 1 99 ? 4.834 17.376 15.530 1.00 67.44 99 LYS A CA 1
ATOM 802 C C . LYS A 1 99 ? 4.003 16.121 15.818 1.00 67.44 99 LYS A C 1
ATOM 804 O O . LYS A 1 99 ? 4.170 15.510 16.870 1.00 67.44 99 LYS A O 1
ATOM 809 N N . GLU A 1 100 ? 3.153 15.711 14.879 1.00 73.25 100 GLU A N 1
ATOM 810 C CA . GLU A 1 100 ? 2.354 14.493 14.973 1.00 73.25 100 GLU A CA 1
ATOM 811 C C . GLU A 1 100 ? 3.096 13.329 14.311 1.00 73.25 100 GLU A C 1
ATOM 813 O O . GLU A 1 100 ? 3.332 13.323 13.098 1.00 73.25 100 GLU A O 1
ATOM 818 N N . LYS A 1 101 ? 3.487 12.342 15.123 1.00 86.88 101 LYS A N 1
ATOM 819 C CA . LYS A 1 101 ? 4.170 11.125 14.672 1.00 86.88 101 LYS A CA 1
ATOM 820 C C . LYS A 1 101 ? 3.154 10.009 14.469 1.00 86.88 101 LYS A C 1
ATOM 822 O O . LYS A 1 101 ? 2.378 9.720 15.374 1.00 86.88 101 LYS A O 1
ATOM 827 N N . SER A 1 102 ? 3.184 9.350 13.318 1.00 92.56 102 SER A N 1
ATOM 828 C CA . SER A 1 102 ? 2.300 8.205 13.046 1.00 92.56 102 SER A CA 1
ATOM 829 C C . SER A 1 102 ? 2.731 6.983 13.863 1.00 92.56 102 SER A C 1
ATOM 831 O O . SER A 1 102 ? 3.906 6.860 14.204 1.00 92.56 102 SER A O 1
ATOM 833 N N . ILE A 1 103 ? 1.807 6.083 14.189 1.00 95.00 103 ILE A N 1
ATOM 834 C CA . ILE A 1 103 ? 2.132 4.793 14.812 1.00 95.00 103 ILE A CA 1
ATOM 835 C C . ILE A 1 103 ? 2.393 3.784 13.694 1.00 95.00 103 ILE A C 1
ATOM 837 O O . ILE A 1 103 ? 1.619 3.688 12.748 1.00 95.00 103 ILE A O 1
ATOM 841 N N . LEU A 1 104 ? 3.479 3.031 13.798 1.00 95.81 104 LEU A N 1
ATOM 842 C CA . LEU A 1 104 ? 3.786 1.892 12.949 1.00 95.81 104 LEU A CA 1
ATOM 843 C C . LEU A 1 104 ? 3.606 0.615 13.755 1.00 95.81 104 LEU A C 1
ATOM 845 O O . LEU A 1 104 ? 4.179 0.479 14.834 1.00 95.81 104 LEU A O 1
ATOM 849 N N . ILE A 1 105 ? 2.865 -0.327 13.190 1.00 96.94 105 ILE A N 1
ATOM 850 C CA . ILE A 1 105 ? 2.717 -1.681 13.715 1.00 96.94 105 ILE A CA 1
ATOM 851 C C . ILE A 1 105 ? 3.314 -2.635 12.692 1.00 96.94 105 ILE A C 1
ATOM 853 O O . ILE A 1 105 ? 2.981 -2.551 11.511 1.00 96.94 105 ILE A O 1
ATOM 857 N N . SER A 1 106 ? 4.178 -3.539 13.139 1.00 97.19 106 SER A N 1
ATOM 858 C CA . SER A 1 106 ? 4.639 -4.674 12.346 1.00 97.19 106 SER A CA 1
ATOM 859 C C . SER A 1 106 ? 3.975 -5.941 12.857 1.00 97.19 106 SER A C 1
ATOM 861 O O . SER A 1 106 ? 4.098 -6.268 14.038 1.00 97.19 106 SER A O 1
ATOM 863 N N . PHE A 1 107 ? 3.264 -6.641 11.979 1.00 95.88 107 PHE A N 1
ATOM 864 C CA . PHE A 1 107 ? 2.612 -7.903 12.302 1.00 95.88 107 PHE A CA 1
ATOM 865 C C . PHE A 1 107 ? 3.507 -9.093 11.958 1.00 95.88 107 PHE A C 1
ATOM 867 O O . PHE A 1 107 ? 4.281 -9.063 10.998 1.00 95.88 107 PHE A O 1
ATOM 874 N N . VAL A 1 108 ? 3.362 -10.171 12.723 1.00 93.31 108 VAL A N 1
ATOM 875 C CA . VAL A 1 108 ? 4.010 -11.456 12.433 1.00 93.31 108 VAL A CA 1
ATOM 876 C C . VAL A 1 108 ? 3.366 -12.100 11.204 1.00 93.31 108 VAL A C 1
ATOM 878 O O . VAL A 1 108 ? 4.063 -12.553 10.297 1.00 93.31 108 VAL A O 1
ATOM 881 N N . ASN A 1 109 ? 2.032 -12.093 11.146 1.00 85.50 109 ASN A N 1
ATOM 882 C CA . ASN A 1 109 ? 1.260 -12.692 10.066 1.00 85.50 109 ASN A CA 1
ATOM 883 C C . ASN A 1 109 ? 0.627 -11.617 9.171 1.00 85.50 109 ASN A C 1
ATOM 885 O O . ASN A 1 109 ? -0.097 -10.736 9.641 1.00 85.50 109 ASN A O 1
ATOM 889 N N . ARG A 1 110 ? 0.866 -11.726 7.859 1.00 84.00 110 ARG A N 1
ATOM 890 C CA . ARG A 1 110 ? 0.289 -10.824 6.861 1.00 84.00 110 ARG A CA 1
ATOM 891 C C . ARG A 1 110 ? -1.238 -10.882 6.827 1.00 84.00 110 ARG A C 1
ATOM 893 O O . ARG A 1 110 ? -1.846 -9.832 6.684 1.00 84.00 110 ARG A O 1
ATOM 900 N N . TYR A 1 111 ? -1.851 -12.054 6.983 1.00 84.00 111 TYR A N 1
ATOM 901 C CA . TYR A 1 111 ? -3.309 -12.207 6.936 1.00 84.00 111 TYR A CA 1
ATOM 902 C C . TYR A 1 111 ? -3.991 -11.419 8.058 1.00 84.00 111 TYR A C 1
ATOM 904 O O . TYR A 1 111 ? -4.840 -10.585 7.774 1.00 84.00 111 TYR A O 1
ATOM 912 N N . VAL A 1 112 ? -3.496 -11.544 9.297 1.00 86.12 112 VAL A N 1
ATOM 913 C CA . VAL A 1 112 ? -4.001 -10.775 10.454 1.00 86.12 112 VAL A CA 1
ATOM 914 C C . VAL A 1 112 ? -3.937 -9.271 10.193 1.00 86.12 112 VAL A C 1
ATOM 916 O O . VAL A 1 112 ? -4.856 -8.531 10.535 1.00 86.12 112 VAL A O 1
ATOM 919 N N . LYS A 1 113 ? -2.847 -8.821 9.566 1.00 90.00 113 LYS A N 1
ATOM 920 C CA . LYS A 1 113 ? -2.676 -7.431 9.153 1.00 90.00 113 LYS A CA 1
ATOM 921 C C . LYS A 1 113 ? -3.690 -7.019 8.084 1.00 90.00 113 LYS A C 1
ATOM 923 O O . LYS A 1 113 ? -4.221 -5.915 8.174 1.00 90.00 113 LY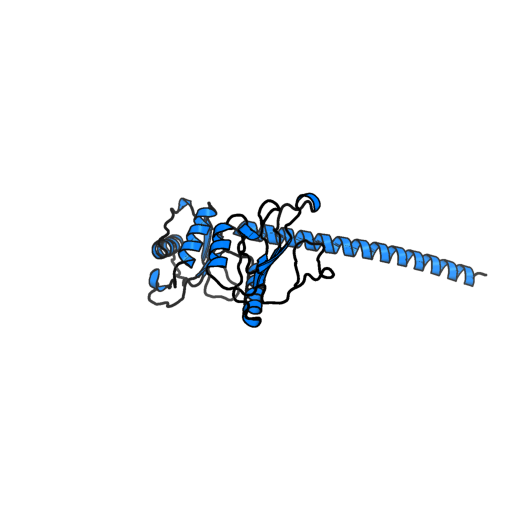S A O 1
ATOM 928 N N . GLU A 1 114 ? -3.910 -7.833 7.049 1.00 80.31 114 GLU A N 1
ATOM 929 C CA . GLU A 1 114 ? -4.846 -7.489 5.967 1.00 80.31 114 GLU A CA 1
ATOM 930 C C . GLU A 1 114 ? -6.282 -7.419 6.505 1.00 80.31 114 GLU A C 1
ATOM 932 O O . GLU A 1 114 ? -6.981 -6.452 6.205 1.00 80.31 114 GLU A O 1
ATOM 937 N N . ASP A 1 115 ? -6.672 -8.354 7.373 1.00 82.06 115 ASP A N 1
ATOM 938 C CA . ASP A 1 115 ? -7.991 -8.381 8.013 1.00 82.06 115 ASP A CA 1
ATOM 939 C C . ASP A 1 115 ? -8.204 -7.165 8.926 1.00 82.06 115 ASP A C 1
ATOM 941 O O . ASP A 1 115 ? -9.230 -6.492 8.830 1.00 82.06 115 ASP A O 1
ATOM 945 N N . PHE A 1 116 ? -7.203 -6.793 9.736 1.00 90.62 116 PHE A N 1
ATOM 946 C CA . PHE A 1 116 ? -7.258 -5.580 10.562 1.00 90.62 116 PHE A CA 1
ATOM 947 C C . PHE A 1 116 ? -7.418 -4.305 9.719 1.00 90.62 116 PHE A C 1
ATOM 949 O O . PHE A 1 116 ? -8.238 -3.438 10.028 1.00 90.62 116 PHE A O 1
ATOM 956 N N . VAL A 1 117 ? -6.650 -4.177 8.631 1.00 86.44 117 VAL A N 1
ATOM 957 C CA . VAL A 1 117 ? -6.752 -3.024 7.723 1.00 86.44 117 VAL A CA 1
ATOM 958 C C . VAL A 1 117 ? -8.110 -3.004 7.018 1.00 86.44 117 VAL A C 1
ATOM 960 O O . VAL A 1 117 ? -8.686 -1.928 6.849 1.00 86.44 117 VAL A O 1
ATOM 963 N N . ALA A 1 118 ? -8.635 -4.161 6.613 1.00 80.62 118 ALA A N 1
ATOM 964 C CA . ALA A 1 118 ? -9.949 -4.279 5.992 1.00 80.62 118 ALA A CA 1
ATOM 965 C C . ALA A 1 118 ? -11.069 -3.879 6.963 1.00 80.62 118 ALA A C 1
ATOM 967 O O . ALA A 1 118 ? -11.902 -3.045 6.604 1.00 80.62 118 ALA A O 1
ATOM 968 N N . ALA A 1 119 ? -11.036 -4.378 8.203 1.00 84.19 119 ALA A N 1
ATOM 969 C CA . ALA A 1 119 ? -11.975 -4.006 9.260 1.00 84.19 119 ALA A CA 1
ATOM 970 C C . ALA A 1 119 ? -11.961 -2.489 9.511 1.00 84.19 119 ALA A C 1
ATOM 972 O O . ALA A 1 119 ? -13.001 -1.831 9.466 1.00 84.19 119 ALA A O 1
ATOM 973 N N . ALA A 1 120 ? -10.770 -1.897 9.646 1.00 90.38 120 ALA A N 1
ATOM 974 C CA . ALA A 1 120 ? -10.628 -0.456 9.836 1.00 90.38 120 ALA A CA 1
ATOM 975 C C . ALA A 1 120 ? -11.123 0.374 8.637 1.00 90.38 120 ALA A C 1
ATOM 977 O O . ALA A 1 120 ? -11.672 1.458 8.825 1.00 90.38 120 ALA A O 1
ATOM 978 N N . ARG A 1 121 ? -10.955 -0.116 7.400 1.00 83.19 121 ARG A N 1
ATOM 979 C CA . ARG A 1 121 ? -11.487 0.531 6.185 1.00 83.19 121 ARG A CA 1
ATOM 980 C C . ARG A 1 121 ? -13.001 0.377 6.036 1.00 83.19 121 ARG A C 1
ATOM 982 O O . ARG A 1 121 ? -13.619 1.231 5.406 1.00 83.19 121 ARG A O 1
ATOM 989 N N . GLY A 1 122 ? -13.585 -0.680 6.600 1.00 79.19 122 GLY A N 1
ATOM 990 C CA . GLY A 1 122 ? -15.034 -0.880 6.658 1.00 79.19 122 GLY A CA 1
ATOM 991 C C . GLY A 1 122 ? -15.745 0.143 7.551 1.00 79.19 122 GLY A C 1
ATOM 992 O O . GLY A 1 122 ? -16.922 0.440 7.343 1.00 79.19 122 GLY A O 1
ATOM 993 N N . MET A 1 123 ? -15.025 0.742 8.503 1.00 84.06 123 MET A N 1
ATOM 994 C CA . MET A 1 123 ? -15.549 1.803 9.360 1.00 84.06 123 MET A CA 1
ATOM 995 C C . MET A 1 123 ? -15.691 3.126 8.596 1.00 84.06 123 MET A C 1
ATOM 997 O O . MET A 1 123 ? -14.763 3.603 7.941 1.00 84.06 123 MET A O 1
ATOM 1001 N N . LYS A 1 124 ? -16.850 3.787 8.733 1.00 80.56 124 LYS A N 1
ATOM 1002 C CA . LYS A 1 124 ? -17.106 5.093 8.090 1.00 80.56 124 LYS A CA 1
ATOM 1003 C C . LYS A 1 124 ? -16.137 6.181 8.560 1.00 80.56 124 LYS A C 1
ATOM 1005 O O . LYS A 1 124 ? -15.746 7.040 7.766 1.00 80.56 124 LYS A O 1
ATOM 1010 N N . SER A 1 125 ? -15.776 6.171 9.842 1.00 88.50 125 SER A N 1
ATOM 1011 C CA . SER A 1 125 ? -14.811 7.081 10.460 1.00 88.50 125 SER A CA 1
ATOM 1012 C C . SER A 1 125 ? -14.321 6.494 11.781 1.00 88.50 125 SER A C 1
ATOM 1014 O O . SER A 1 125 ? -15.090 5.821 12.455 1.00 88.50 125 SER A O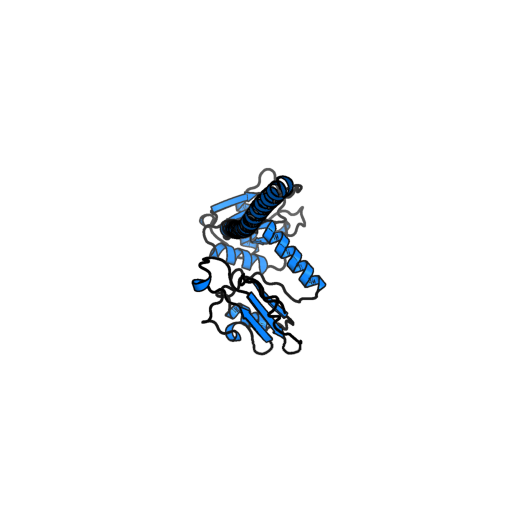 1
ATOM 1016 N N . ILE A 1 126 ? -13.072 6.788 12.133 1.00 92.06 126 ILE A N 1
ATOM 1017 C CA . ILE A 1 126 ? -12.470 6.502 13.439 1.00 92.06 126 ILE A CA 1
ATOM 1018 C C . ILE A 1 126 ? -11.938 7.844 13.937 1.00 92.06 126 ILE A C 1
ATOM 1020 O O . ILE A 1 126 ? -11.176 8.493 13.216 1.00 92.06 126 ILE A O 1
ATOM 1024 N N . GLN A 1 127 ? -12.360 8.299 15.108 1.00 93.19 127 GLN A N 1
ATOM 1025 C CA . GLN A 1 127 ? -11.930 9.561 15.707 1.00 93.19 127 GLN A CA 1
ATOM 1026 C C . GLN A 1 127 ? -11.000 9.314 16.892 1.00 93.19 127 GLN A C 1
ATOM 1028 O O . GLN A 1 127 ? -11.053 8.279 17.553 1.00 93.19 127 GLN A O 1
ATOM 1033 N N . ALA A 1 128 ? -10.152 10.292 17.202 1.00 91.69 128 ALA A N 1
ATOM 1034 C CA . ALA A 1 128 ? -9.291 10.233 18.379 1.00 91.69 128 ALA A CA 1
ATOM 1035 C C . ALA A 1 128 ? -10.095 10.139 19.692 1.00 91.69 128 ALA A C 1
ATOM 1037 O O . ALA A 1 128 ? -9.654 9.468 20.629 1.00 91.69 128 ALA A O 1
ATOM 1038 N N . SER A 1 129 ? -11.297 10.723 19.742 1.00 91.38 129 SER A N 1
ATOM 1039 C CA . SER A 1 129 ? -12.240 10.568 20.857 1.00 91.38 129 SER A CA 1
ATOM 1040 C C . SER A 1 129 ? -12.606 9.107 21.125 1.00 91.38 129 SER A C 1
ATOM 1042 O O . SER A 1 129 ? -12.676 8.704 22.283 1.00 91.38 129 SER A O 1
ATOM 1044 N N . ASP A 1 130 ? -12.745 8.295 20.074 1.00 88.75 130 ASP A N 1
ATOM 1045 C CA . ASP A 1 130 ? -13.186 6.897 20.171 1.00 88.75 130 ASP A CA 1
ATOM 1046 C C . ASP A 1 130 ? -12.161 5.999 20.879 1.00 88.75 130 ASP A C 1
ATOM 1048 O O . ASP A 1 130 ? -12.497 4.925 21.372 1.00 88.75 130 ASP A O 1
ATOM 1052 N N . ILE A 1 131 ? -10.910 6.459 20.967 1.00 90.25 131 ILE A N 1
ATOM 1053 C CA . ILE A 1 131 ? -9.804 5.761 21.630 1.00 90.25 131 ILE A CA 1
ATOM 1054 C C . ILE A 1 131 ? -9.293 6.514 22.870 1.00 90.25 131 ILE A C 1
ATOM 1056 O O . ILE A 1 131 ? -8.160 6.314 23.312 1.00 90.25 131 ILE A O 1
ATOM 1060 N N . GLY A 1 132 ? -10.119 7.403 23.436 1.00 86.38 132 GLY A N 1
ATOM 1061 C CA . GLY A 1 132 ? -9.852 8.071 24.713 1.00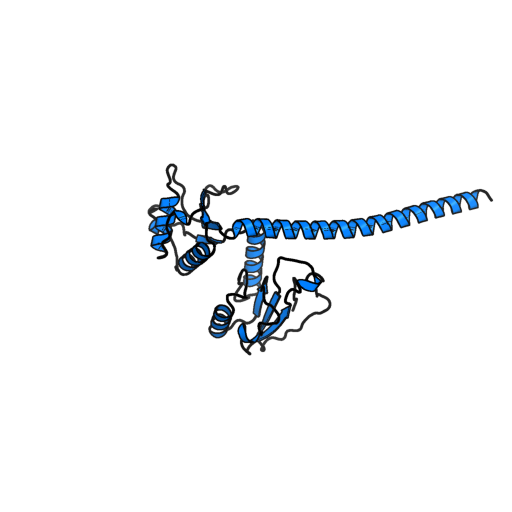 86.38 132 GLY A CA 1
ATOM 1062 C C . GLY A 1 132 ? -9.109 9.409 24.622 1.00 86.38 132 GLY A C 1
ATOM 1063 O O . GLY A 1 132 ? -8.481 9.834 25.599 1.00 86.38 132 GLY A O 1
ATOM 1064 N N . PHE A 1 133 ? -9.152 10.094 23.475 1.00 87.56 133 PHE A N 1
ATOM 1065 C CA . PHE A 1 133 ? -8.684 11.480 23.338 1.00 87.56 133 PHE A CA 1
ATOM 1066 C C . PHE A 1 133 ? -9.858 12.436 23.124 1.00 87.56 133 PHE A C 1
ATOM 1068 O O . PHE A 1 133 ? -10.073 12.935 22.025 1.00 87.56 133 PHE A O 1
ATOM 1075 N N . ASN A 1 134 ? -10.593 12.727 24.197 1.00 84.38 134 ASN A N 1
ATOM 1076 C CA . ASN A 1 134 ? -11.772 13.602 24.149 1.00 84.38 134 ASN A CA 1
ATOM 1077 C C . ASN A 1 134 ? -11.445 15.053 23.745 1.00 84.38 134 ASN A C 1
ATOM 1079 O O . ASN A 1 134 ? -12.295 15.738 23.188 1.00 84.38 134 ASN A O 1
ATOM 1083 N N . ASP A 1 135 ? -10.206 15.499 23.968 1.00 84.19 135 ASP A N 1
ATOM 1084 C CA . ASP A 1 135 ? -9.754 16.859 23.638 1.00 84.19 135 ASP A CA 1
ATOM 1085 C C . ASP A 1 135 ? -9.296 17.008 22.174 1.00 84.19 135 ASP A C 1
ATOM 1087 O O . ASP A 1 135 ? -8.858 18.080 21.757 1.00 84.19 135 ASP A O 1
ATOM 1091 N N . SER A 1 136 ? -9.335 15.928 21.384 1.00 81.25 136 SER A N 1
ATOM 1092 C CA . SER A 1 136 ? -8.888 15.919 19.992 1.00 81.25 136 SER A CA 1
ATOM 1093 C C . SER A 1 136 ? -9.980 15.384 19.078 1.00 81.25 136 SER A C 1
ATOM 1095 O O . SER A 1 136 ? -10.471 14.275 19.253 1.00 81.25 136 SER A O 1
ATOM 1097 N N . ASN A 1 137 ? -10.301 16.155 18.039 1.00 81.44 137 ASN A N 1
ATOM 1098 C CA . ASN A 1 137 ? -11.220 15.739 16.980 1.00 81.44 137 ASN A CA 1
ATOM 1099 C C . ASN A 1 137 ? -10.467 15.235 15.734 1.00 81.44 137 ASN A C 1
ATOM 1101 O O . ASN A 1 137 ? -10.919 15.400 14.599 1.00 81.44 137 ASN A O 1
ATOM 1105 N N . ASN A 1 138 ? -9.259 14.699 15.933 1.00 89.25 138 ASN A N 1
ATOM 1106 C CA . ASN A 1 138 ? -8.437 14.201 14.841 1.00 89.25 138 ASN A CA 1
ATOM 1107 C C . ASN A 1 138 ? -9.006 12.879 14.325 1.00 89.25 138 ASN A C 1
ATOM 1109 O O . ASN A 1 138 ? -9.177 11.922 15.082 1.00 89.25 138 ASN A O 1
ATOM 1113 N N . ARG A 1 139 ? -9.212 12.800 13.009 1.00 92.19 139 ARG A N 1
ATOM 1114 C CA . ARG A 1 139 ? -9.577 11.545 12.357 1.00 92.19 139 ARG A CA 1
ATOM 1115 C C . ARG A 1 139 ? -8.374 10.610 12.293 1.00 92.19 139 ARG A C 1
ATOM 1117 O O . ARG A 1 139 ? -7.297 10.997 11.835 1.00 92.19 139 ARG A O 1
ATOM 1124 N N . ILE A 1 140 ? -8.585 9.367 12.702 1.00 93.94 140 ILE A N 1
ATOM 1125 C CA . ILE A 1 140 ? -7.596 8.299 12.653 1.00 93.94 140 ILE A CA 1
ATOM 1126 C C . ILE A 1 140 ? -7.704 7.567 11.319 1.00 93.94 140 ILE A C 1
ATOM 1128 O O . ILE A 1 140 ? -8.791 7.229 10.849 1.00 93.94 140 ILE A O 1
ATOM 1132 N N . PHE A 1 141 ? -6.551 7.303 10.710 1.00 93.38 141 PHE A N 1
ATOM 1133 C CA . PHE A 1 141 ? -6.463 6.546 9.465 1.00 93.38 141 PHE A CA 1
ATOM 1134 C C . PHE A 1 141 ? -5.548 5.347 9.642 1.00 93.38 141 PHE A C 1
ATOM 1136 O O . PHE A 1 141 ? -4.370 5.520 9.946 1.00 93.38 141 PHE A O 1
ATOM 1143 N N . VAL A 1 142 ? -6.070 4.154 9.374 1.00 93.62 142 VAL A N 1
ATOM 1144 C CA . VAL A 1 142 ? -5.312 2.900 9.361 1.00 93.62 142 VAL A CA 1
ATOM 1145 C C . VAL A 1 142 ? -4.980 2.560 7.912 1.00 93.62 142 VAL A C 1
ATOM 1147 O O . VAL A 1 142 ? -5.872 2.326 7.097 1.00 93.62 142 VAL A O 1
ATOM 1150 N N . ASN A 1 143 ? -3.695 2.583 7.561 1.00 91.19 143 ASN A N 1
ATOM 1151 C CA . ASN A 1 143 ? -3.240 2.372 6.192 1.00 91.19 143 ASN A CA 1
ATOM 1152 C C . ASN A 1 143 ? -2.127 1.337 6.108 1.00 91.19 143 ASN A C 1
ATOM 1154 O O . ASN A 1 143 ? -1.374 1.106 7.048 1.00 91.19 143 ASN A O 1
ATOM 1158 N N . ASP A 1 144 ? -1.967 0.784 4.913 1.00 89.25 144 ASP A N 1
ATOM 1159 C CA . ASP A 1 144 ? -0.749 0.091 4.532 1.00 89.25 144 ASP A CA 1
ATOM 1160 C C . ASP A 1 144 ? 0.484 0.983 4.693 1.00 89.25 144 ASP A C 1
ATOM 1162 O O . ASP A 1 144 ? 0.489 2.134 4.245 1.00 89.25 144 ASP A O 1
ATOM 1166 N N . HIS A 1 145 ? 1.567 0.432 5.244 1.00 91.94 145 HIS A N 1
ATOM 1167 C CA . HIS A 1 145 ? 2.847 1.123 5.213 1.00 91.94 145 HIS A CA 1
ATOM 1168 C C . HIS A 1 145 ? 3.455 1.030 3.803 1.00 91.94 145 HIS A C 1
ATOM 1170 O O . HIS A 1 145 ? 3.811 -0.046 3.314 1.00 91.94 145 HIS A O 1
ATOM 1176 N N . LEU A 1 146 ? 3.548 2.179 3.139 1.00 86.38 146 LEU A N 1
ATOM 1177 C CA . LEU A 1 146 ? 4.129 2.337 1.805 1.00 86.38 146 LEU A CA 1
ATOM 1178 C C . LEU A 1 146 ? 5.441 3.128 1.875 1.00 86.38 146 LEU A C 1
ATOM 1180 O O . LEU A 1 146 ? 5.569 4.022 2.723 1.00 86.38 146 LEU A O 1
ATOM 1184 N N . SER A 1 147 ? 6.374 2.839 0.962 1.00 84.12 147 SER A N 1
ATOM 1185 C CA . SER A 1 147 ? 7.578 3.660 0.773 1.00 84.12 147 SER A CA 1
ATOM 1186 C C . SER A 1 147 ? 7.217 5.097 0.374 1.00 84.12 147 SER A C 1
ATOM 1188 O O . SER A 1 147 ? 6.109 5.385 -0.095 1.00 84.12 147 SER A O 1
ATOM 1190 N N . SER A 1 148 ? 8.158 6.021 0.552 1.00 82.25 148 SER A N 1
ATOM 1191 C CA . SER A 1 148 ? 7.969 7.423 0.172 1.00 82.25 148 SER A CA 1
ATOM 1192 C C . SER A 1 148 ? 7.697 7.583 -1.328 1.00 82.25 148 SER A C 1
ATOM 1194 O O . SER A 1 148 ? 6.789 8.335 -1.691 1.00 82.25 148 SER A O 1
ATOM 1196 N N . GLU A 1 149 ? 8.404 6.852 -2.202 1.00 79.44 149 GLU A N 1
ATOM 1197 C CA . GLU A 1 149 ? 8.125 6.891 -3.643 1.00 79.44 149 GLU A CA 1
ATOM 1198 C C . GLU A 1 149 ? 6.740 6.335 -3.965 1.00 79.44 149 GLU A C 1
ATOM 1200 O O . GLU A 1 149 ? 6.007 6.937 -4.745 1.00 79.44 149 GLU A O 1
ATOM 1205 N N . GLN A 1 150 ? 6.338 5.226 -3.340 1.00 77.88 150 GLN A N 1
ATOM 1206 C CA . GLN A 1 150 ? 5.026 4.633 -3.598 1.00 77.88 150 GLN A CA 1
ATOM 1207 C C . GLN A 1 150 ? 3.880 5.512 -3.097 1.00 77.88 150 GLN A C 1
ATOM 1209 O O . GLN A 1 150 ? 2.845 5.609 -3.754 1.00 77.88 150 GLN A O 1
ATOM 1214 N N . LYS A 1 151 ? 4.062 6.209 -1.969 1.00 81.94 151 LYS A N 1
ATOM 1215 C CA . LYS A 1 151 ? 3.118 7.232 -1.494 1.00 81.94 151 LYS A CA 1
ATOM 1216 C C . LYS A 1 151 ? 2.989 8.370 -2.502 1.00 81.94 151 LYS A C 1
ATOM 1218 O O . LYS A 1 151 ? 1.869 8.790 -2.793 1.00 81.94 151 LYS A O 1
ATOM 1223 N N . LYS A 1 152 ? 4.116 8.853 -3.039 1.00 81.06 152 LYS A N 1
ATOM 1224 C CA . LYS A 1 152 ? 4.140 9.899 -4.068 1.00 81.06 152 LYS A CA 1
ATOM 1225 C C . LYS A 1 152 ? 3.396 9.439 -5.322 1.00 81.06 152 LYS A C 1
ATOM 1227 O O . LYS A 1 152 ? 2.448 10.105 -5.727 1.00 81.06 152 LYS A O 1
ATOM 1232 N N . LEU A 1 153 ? 3.741 8.265 -5.848 1.00 76.94 153 LEU A N 1
ATOM 1233 C CA . LEU A 1 153 ? 3.099 7.673 -7.020 1.00 76.94 153 LEU A CA 1
ATOM 1234 C C . LEU A 1 153 ? 1.591 7.479 -6.811 1.00 76.94 153 LEU A C 1
ATOM 1236 O O . LEU A 1 153 ? 0.795 7.836 -7.676 1.00 76.94 153 LEU A O 1
ATOM 1240 N N . LEU A 1 154 ? 1.176 6.962 -5.651 1.00 73.75 154 LEU A N 1
ATOM 1241 C CA . LEU A 1 154 ? -0.237 6.789 -5.313 1.00 73.75 154 LEU A CA 1
ATOM 1242 C C . LEU A 1 154 ? -0.978 8.131 -5.290 1.00 73.75 154 LEU A C 1
ATOM 1244 O O . LEU A 1 154 ? -2.092 8.223 -5.802 1.00 73.75 154 LEU A O 1
ATOM 1248 N N . ASN A 1 155 ? -0.376 9.169 -4.711 1.00 76.50 155 ASN A N 1
ATOM 1249 C CA . ASN A 1 155 ? -0.977 10.499 -4.662 1.00 76.50 155 ASN A CA 1
ATOM 1250 C C . ASN A 1 155 ? -1.073 11.143 -6.048 1.00 76.50 155 ASN A C 1
ATOM 1252 O O . ASN A 1 155 ? -2.117 11.703 -6.383 1.00 76.50 155 ASN A O 1
ATOM 1256 N N . GLU A 1 156 ? -0.024 11.043 -6.864 1.00 73.38 156 GLU A N 1
ATOM 1257 C CA . GLU A 1 156 ? -0.022 11.522 -8.251 1.00 73.38 156 GLU A CA 1
ATOM 1258 C C . GLU A 1 156 ? -1.085 10.800 -9.077 1.00 73.38 156 GLU A C 1
ATOM 1260 O O . GLU A 1 156 ? -1.877 11.445 -9.761 1.00 73.38 156 GLU A O 1
ATOM 1265 N N . THR A 1 157 ? -1.188 9.478 -8.925 1.00 70.75 157 THR A N 1
ATOM 1266 C CA . THR A 1 157 ? -2.198 8.657 -9.604 1.00 70.75 157 THR A CA 1
ATOM 1267 C C . THR A 1 157 ? -3.611 9.058 -9.186 1.00 70.75 157 THR A C 1
ATOM 1269 O O . THR A 1 157 ? -4.463 9.286 -10.041 1.00 70.75 157 THR A O 1
ATOM 1272 N N . LYS A 1 158 ? -3.873 9.223 -7.881 1.00 69.12 158 LYS A N 1
ATOM 1273 C CA . LYS A 1 158 ? -5.171 9.707 -7.374 1.00 69.12 158 LYS A CA 1
ATOM 1274 C C . LYS A 1 158 ? -5.506 11.107 -7.886 1.00 69.12 158 LYS A C 1
ATOM 1276 O O . LYS A 1 158 ? -6.657 11.379 -8.216 1.00 69.12 158 LYS A O 1
ATOM 1281 N N . THR A 1 159 ? -4.513 11.990 -7.959 1.00 73.38 159 THR A N 1
ATOM 1282 C CA . THR A 1 159 ? -4.686 13.361 -8.454 1.00 73.38 159 THR A CA 1
ATOM 1283 C C . THR A 1 159 ? -5.014 13.358 -9.943 1.00 73.38 159 THR A C 1
ATOM 1285 O O . THR A 1 159 ? -5.991 13.980 -10.351 1.00 73.38 159 THR A O 1
ATOM 1288 N N . ALA A 1 160 ? -4.262 12.602 -10.744 1.00 68.50 160 ALA A N 1
ATOM 1289 C CA . ALA A 1 160 ? -4.515 12.437 -12.170 1.00 68.50 160 ALA A CA 1
ATOM 1290 C C . ALA A 1 160 ? -5.892 11.816 -12.433 1.00 68.50 160 ALA A C 1
ATOM 1292 O O . ALA A 1 160 ? -6.622 12.304 -13.292 1.00 68.50 160 ALA A O 1
ATOM 1293 N N . ALA A 1 161 ? -6.276 10.797 -11.659 1.00 63.50 161 ALA A N 1
ATOM 1294 C CA . ALA A 1 161 ? -7.598 10.188 -11.739 1.00 63.50 161 ALA A CA 1
ATOM 1295 C C . ALA A 1 161 ? -8.708 11.198 -11.438 1.00 63.50 161 ALA A C 1
ATOM 1297 O O . ALA A 1 161 ? -9.641 11.328 -12.222 1.00 63.50 161 ALA A O 1
ATOM 1298 N N . LYS A 1 162 ? -8.566 11.994 -10.372 1.00 66.50 162 LYS A N 1
ATOM 1299 C CA . LYS A 1 162 ? -9.525 13.052 -10.037 1.00 66.50 162 LYS A CA 1
ATOM 1300 C C . LYS A 1 162 ? -9.640 14.107 -11.144 1.00 66.50 162 LYS A C 1
ATOM 1302 O O . LYS A 1 162 ? -10.751 14.500 -11.482 1.00 66.50 162 LYS A O 1
ATOM 1307 N N . ILE A 1 163 ? -8.514 14.556 -11.706 1.00 69.44 163 ILE A N 1
ATOM 1308 C CA . ILE A 1 163 ? -8.479 15.553 -12.793 1.00 69.44 163 ILE A CA 1
ATOM 1309 C C . ILE A 1 163 ? -9.167 15.014 -14.047 1.00 69.44 163 ILE A C 1
ATOM 1311 O O . ILE A 1 163 ? -9.958 15.717 -14.666 1.00 69.44 163 ILE A O 1
ATOM 1315 N N . LYS A 1 164 ? -8.885 13.762 -14.411 1.00 67.12 164 LYS A N 1
ATOM 1316 C CA . LYS A 1 164 ? -9.450 13.112 -15.599 1.00 67.12 164 LYS A CA 1
ATOM 1317 C C . LYS A 1 164 ? -10.845 12.522 -15.368 1.00 67.12 164 LYS A C 1
ATOM 1319 O O . LYS A 1 164 ? -11.349 11.829 -16.242 1.00 67.12 164 LYS A O 1
ATOM 1324 N N . GLN A 1 165 ? -11.444 12.773 -14.200 1.00 55.00 165 GLN A N 1
ATOM 1325 C CA . GLN A 1 165 ? -12.706 12.177 -13.750 1.00 55.00 165 GLN A CA 1
ATOM 1326 C C . GLN A 1 165 ? -12.744 10.646 -13.871 1.00 55.00 165 GLN A C 1
ATOM 1328 O O . GLN A 1 165 ? -13.798 10.044 -14.052 1.00 55.00 165 GLN A O 1
ATOM 1333 N N . TYR A 1 166 ? -11.588 9.997 -13.735 1.00 54.97 166 TYR A N 1
ATOM 1334 C CA . TYR A 1 166 ? -11.545 8.553 -13.600 1.00 54.97 166 TYR A CA 1
ATOM 1335 C C . TYR A 1 166 ? -12.192 8.172 -12.280 1.00 54.97 166 TYR A C 1
ATOM 1337 O O . TYR A 1 166 ? -11.809 8.657 -11.213 1.00 54.97 166 TYR A O 1
ATOM 1345 N N . LEU A 1 167 ? -13.193 7.305 -12.382 1.00 43.97 167 LEU A N 1
ATOM 1346 C CA . LEU A 1 167 ? -14.107 7.038 -11.288 1.00 43.97 167 LEU A CA 1
ATOM 1347 C C . LEU A 1 167 ? -13.372 6.381 -10.096 1.00 43.97 167 LEU A C 1
ATOM 1349 O O . LEU A 1 167 ? -13.671 6.731 -8.957 1.00 43.97 167 LEU A O 1
ATOM 1353 N N . TYR A 1 168 ? -12.370 5.503 -10.317 1.00 51.91 168 TYR A N 1
ATOM 1354 C CA . TYR A 1 168 ? -11.663 4.786 -9.235 1.00 51.91 168 TYR A CA 1
ATOM 1355 C C . TYR A 1 168 ?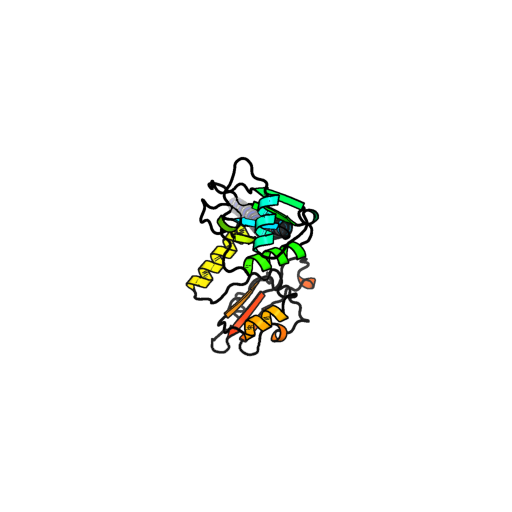 -10.211 4.377 -9.572 1.00 51.91 168 TYR A C 1
ATOM 1357 O O . TYR A 1 168 ? -9.895 4.030 -10.705 1.00 51.91 168 TYR A O 1
ATOM 1365 N N . VAL A 1 169 ? -9.330 4.358 -8.555 1.00 51.84 169 VAL A N 1
ATOM 1366 C CA . VAL A 1 169 ? -7.944 3.836 -8.614 1.00 51.84 169 VAL A CA 1
ATOM 1367 C C . VAL A 1 169 ? -7.782 2.752 -7.551 1.00 51.84 169 VAL A C 1
ATOM 1369 O O . VAL A 1 169 ? -7.940 3.037 -6.362 1.00 51.84 169 VAL A O 1
ATOM 1372 N N . TRP A 1 170 ? -7.455 1.525 -7.960 1.00 56.47 170 TRP A N 1
ATOM 1373 C CA . TRP A 1 170 ? -7.295 0.382 -7.057 1.00 56.47 170 TRP A CA 1
ATOM 1374 C C . TRP A 1 170 ? -5.828 -0.029 -6.925 1.00 56.47 170 TRP A C 1
ATOM 1376 O O . TRP A 1 170 ? -5.134 -0.224 -7.917 1.00 56.47 170 TRP A O 1
ATOM 1386 N N . ASN A 1 171 ? -5.367 -0.215 -5.685 1.00 52.22 171 ASN A N 1
ATOM 1387 C CA . ASN A 1 171 ? -4.110 -0.903 -5.399 1.00 52.22 171 ASN A CA 1
ATOM 1388 C C . ASN A 1 171 ? -4.433 -2.312 -4.888 1.00 52.22 171 ASN A C 1
ATOM 1390 O O . ASN A 1 171 ? -4.680 -2.504 -3.698 1.00 52.22 171 ASN A O 1
ATOM 1394 N N . VAL A 1 172 ? -4.475 -3.291 -5.793 1.00 57.38 172 VAL A N 1
ATOM 1395 C CA . VAL A 1 172 ? -4.843 -4.678 -5.456 1.00 57.38 172 VAL A CA 1
ATOM 1396 C C . VAL A 1 172 ? -3.694 -5.490 -4.855 1.00 57.38 172 VAL A C 1
ATOM 1398 O O . VAL A 1 172 ? -3.968 -6.526 -4.248 1.00 57.38 172 VAL A O 1
ATOM 1401 N N . ARG A 1 173 ? -2.436 -5.017 -4.947 1.00 56.00 173 ARG A N 1
ATOM 1402 C CA . ARG A 1 173 ? -1.212 -5.737 -4.519 1.00 56.00 173 ARG A CA 1
ATOM 1403 C C . ARG A 1 173 ? -1.139 -7.195 -5.031 1.00 56.00 173 ARG A C 1
ATOM 1405 O O . ARG A 1 173 ? -0.460 -8.019 -4.421 1.00 56.00 173 ARG A O 1
ATOM 1412 N N . GLY A 1 174 ? -1.870 -7.505 -6.108 1.00 64.62 174 GLY A N 1
ATOM 1413 C CA . GLY A 1 174 ? -2.194 -8.857 -6.577 1.00 64.62 174 GLY A CA 1
ATOM 1414 C C . GLY A 1 174 ? -3.690 -9.051 -6.828 1.00 64.62 174 GLY A C 1
ATOM 1415 O O . GLY A 1 174 ? -4.472 -9.177 -5.889 1.00 64.62 174 GLY A O 1
ATOM 1416 N N . LEU A 1 175 ? -4.085 -9.102 -8.102 1.00 76.38 175 LEU A N 1
ATOM 1417 C CA . LEU A 1 175 ? -5.466 -9.361 -8.526 1.00 76.38 175 LEU A CA 1
ATOM 1418 C C . LEU A 1 175 ? -5.811 -10.857 -8.492 1.00 76.38 175 LEU A C 1
ATOM 1420 O O . LEU A 1 175 ? -6.957 -11.223 -8.255 1.00 76.38 175 LEU A O 1
ATOM 1424 N N . ARG A 1 176 ? -4.804 -11.724 -8.663 1.00 77.00 176 ARG A N 1
ATOM 1425 C CA . ARG A 1 176 ? -4.956 -13.185 -8.740 1.00 77.00 176 ARG A CA 1
ATOM 1426 C C . ARG A 1 176 ? -5.733 -13.815 -7.581 1.00 77.00 176 ARG A C 1
ATOM 1428 O O . ARG A 1 176 ? -6.487 -14.748 -7.810 1.00 77.00 176 ARG A O 1
ATOM 1435 N N . THR A 1 177 ? -5.549 -13.349 -6.349 1.00 77.69 177 THR A N 1
ATOM 1436 C CA . THR A 1 177 ? -6.238 -13.918 -5.174 1.00 77.69 177 THR A CA 1
ATOM 1437 C C . THR A 1 177 ? -7.596 -13.271 -4.895 1.00 77.69 177 THR A C 1
ATOM 1439 O O . THR A 1 177 ? -8.224 -13.592 -3.893 1.00 77.69 177 THR A O 1
ATOM 1442 N N . LYS A 1 178 ? -8.034 -12.333 -5.743 1.00 76.56 178 LYS A N 1
ATOM 1443 C CA . LYS A 1 178 ? -9.218 -11.487 -5.532 1.00 76.56 178 LYS A CA 1
ATOM 1444 C C . LYS A 1 178 ? -10.084 -11.386 -6.789 1.00 76.56 178 LYS A C 1
ATOM 1446 O O . LYS A 1 178 ? -10.786 -10.394 -6.966 1.00 76.56 178 LYS A O 1
ATOM 1451 N N . THR A 1 179 ? -10.019 -12.373 -7.680 1.00 83.56 179 THR A N 1
ATOM 1452 C CA . THR A 1 179 ? -10.760 -12.368 -8.952 1.00 83.56 179 THR A CA 1
ATOM 1453 C C . THR A 1 179 ? -12.269 -12.287 -8.721 1.00 83.56 179 THR A C 1
ATOM 1455 O O . THR A 1 179 ? -12.907 -11.390 -9.262 1.00 83.56 179 THR A O 1
ATOM 1458 N N . GLU A 1 180 ? -12.821 -13.103 -7.818 1.00 81.81 180 GLU A N 1
ATOM 1459 C CA . GLU A 1 180 ? -14.253 -13.073 -7.474 1.00 81.81 180 GLU A CA 1
ATOM 1460 C C . GLU A 1 180 ? -14.695 -11.746 -6.842 1.00 81.81 1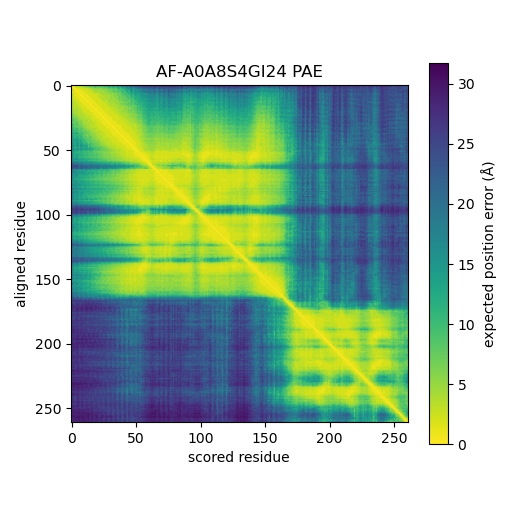80 GLU A C 1
ATOM 1462 O O . GLU A 1 180 ? -15.748 -11.198 -7.174 1.00 81.81 180 GLU A O 1
ATOM 1467 N N . GLU A 1 181 ? -13.888 -11.200 -5.926 1.00 79.75 181 GLU A N 1
ATOM 1468 C CA . GLU A 1 181 ? -14.157 -9.897 -5.316 1.00 79.75 181 GLU A CA 1
ATOM 1469 C C . GLU A 1 181 ? -14.117 -8.783 -6.364 1.00 79.75 181 GLU A C 1
ATOM 1471 O O . GLU A 1 181 ? -14.983 -7.906 -6.364 1.00 79.75 181 GLU A O 1
ATOM 1476 N N . CYS A 1 182 ? -13.138 -8.823 -7.267 1.00 82.06 182 CYS A N 1
ATOM 1477 C CA . CYS A 1 182 ? -13.036 -7.892 -8.378 1.00 82.06 182 CYS A CA 1
ATOM 1478 C C . CYS A 1 182 ? -14.278 -7.975 -9.265 1.00 82.06 182 CYS A C 1
ATOM 1480 O O . CYS A 1 182 ? -14.955 -6.963 -9.432 1.00 82.06 182 CYS A O 1
ATOM 1482 N N . LEU A 1 183 ? -14.630 -9.166 -9.754 1.00 85.69 183 LEU A N 1
ATOM 1483 C CA . LEU A 1 183 ? -15.775 -9.364 -10.639 1.00 85.69 183 LEU A CA 1
ATOM 1484 C C . LEU A 1 183 ? -17.079 -8.891 -9.990 1.00 85.69 183 LEU A C 1
ATOM 1486 O O . LEU A 1 183 ? -17.835 -8.141 -10.603 1.00 85.69 183 LEU A O 1
ATOM 1490 N N . ARG A 1 184 ? -17.324 -9.245 -8.721 1.00 81.81 184 ARG A N 1
ATOM 1491 C CA . ARG A 1 184 ? -18.501 -8.773 -7.976 1.00 81.81 184 ARG A CA 1
ATOM 1492 C C . ARG A 1 184 ? -18.564 -7.248 -7.931 1.00 81.81 184 ARG A C 1
ATOM 1494 O O . ARG A 1 184 ? -19.621 -6.667 -8.158 1.00 81.81 184 ARG A O 1
ATOM 1501 N N . ASN A 1 185 ? -17.444 -6.591 -7.642 1.00 79.31 185 ASN A N 1
ATOM 1502 C CA . ASN A 1 185 ? -17.395 -5.133 -7.596 1.00 79.31 185 ASN A CA 1
ATOM 1503 C C . ASN A 1 185 ? -17.589 -4.507 -8.976 1.00 79.31 185 ASN A C 1
ATOM 1505 O O . ASN A 1 185 ? -18.284 -3.500 -9.083 1.00 79.31 185 ASN A O 1
ATOM 1509 N N . VAL A 1 186 ? -17.026 -5.105 -10.023 1.00 85.19 186 VAL A N 1
ATOM 1510 C CA . VAL A 1 186 ? -17.245 -4.669 -11.403 1.00 85.19 186 VAL A CA 1
ATOM 1511 C C . VAL A 1 186 ? -18.732 -4.763 -11.733 1.00 85.19 186 VAL A C 1
ATOM 1513 O O . VAL A 1 186 ? -19.293 -3.768 -12.170 1.00 85.19 186 VAL A O 1
ATOM 1516 N N . LEU A 1 187 ? -19.403 -5.878 -11.433 1.00 84.94 187 LEU A N 1
ATOM 1517 C CA . LEU A 1 187 ? -20.840 -6.070 -11.679 1.00 84.94 187 LEU A CA 1
ATOM 1518 C C . LEU A 1 187 ? -21.730 -5.068 -10.925 1.00 84.94 187 LEU A C 1
ATOM 1520 O O . LEU A 1 187 ? -22.717 -4.588 -11.476 1.00 84.94 187 LEU A O 1
ATOM 1524 N N . LEU A 1 188 ? -21.380 -4.731 -9.680 1.00 81.50 188 LEU A N 1
ATOM 1525 C CA . LEU A 1 188 ? -22.140 -3.780 -8.856 1.00 81.50 188 LEU A CA 1
ATOM 1526 C C . LEU A 1 188 ? -21.944 -2.316 -9.268 1.00 81.50 188 LEU A C 1
ATOM 1528 O O . LEU A 1 188 ? -22.728 -1.457 -8.867 1.00 81.50 188 LEU A O 1
ATOM 1532 N N . ASN A 1 189 ? -20.901 -2.018 -10.039 1.00 78.69 189 ASN A N 1
ATOM 1533 C CA . ASN A 1 189 ? -20.544 -0.659 -10.418 1.00 78.69 189 ASN A CA 1
ATOM 1534 C C . ASN A 1 189 ? -20.555 -0.480 -11.944 1.00 78.69 189 ASN A C 1
ATOM 1536 O O . ASN A 1 189 ? -20.623 -1.427 -12.725 1.00 78.69 189 ASN A O 1
ATOM 1540 N N . ASN A 1 190 ? -20.522 0.770 -12.401 1.00 80.88 190 ASN A N 1
ATOM 1541 C CA . ASN A 1 190 ? -20.517 1.102 -13.826 1.00 80.88 190 ASN A CA 1
ATOM 1542 C C . ASN A 1 190 ? -19.326 2.011 -14.138 1.00 80.88 190 ASN A C 1
ATOM 1544 O O . ASN A 1 190 ? -19.485 3.214 -14.326 1.00 80.88 190 ASN A O 1
ATOM 1548 N N . TYR A 1 191 ? -18.123 1.439 -14.115 1.00 83.00 191 TYR A N 1
ATOM 1549 C CA . TYR A 1 191 ? -16.887 2.166 -14.405 1.00 83.00 191 TYR A CA 1
ATOM 1550 C C . TYR A 1 191 ? -16.726 2.387 -15.910 1.00 83.00 191 TYR A C 1
ATOM 1552 O O . TYR A 1 191 ? -17.064 1.505 -16.694 1.00 83.00 191 TYR A O 1
ATOM 1560 N N . ASP A 1 192 ? -16.178 3.525 -16.327 1.00 83.31 192 ASP A N 1
ATOM 1561 C CA . ASP A 1 192 ? -15.885 3.766 -17.746 1.00 83.31 192 ASP A CA 1
ATOM 1562 C C . ASP A 1 192 ? -14.529 3.180 -18.161 1.00 83.31 192 ASP A C 1
ATOM 1564 O O . ASP A 1 192 ? -14.397 2.593 -19.235 1.00 83.31 192 ASP A O 1
ATOM 1568 N N . ILE A 1 193 ? -13.528 3.291 -17.282 1.00 82.88 193 ILE A N 1
ATOM 1569 C CA . ILE A 1 193 ? -12.186 2.731 -17.462 1.00 82.88 193 ILE A CA 1
ATOM 1570 C C . ILE A 1 193 ? -11.734 2.113 -16.137 1.00 82.88 193 ILE A C 1
ATOM 1572 O O . ILE A 1 193 ? -11.885 2.726 -15.079 1.00 82.88 193 ILE A O 1
ATOM 1576 N N . ILE A 1 194 ? -11.158 0.913 -16.198 1.00 83.06 194 ILE A N 1
ATOM 1577 C CA . ILE A 1 194 ? -10.596 0.185 -15.057 1.00 83.06 194 ILE A CA 1
ATOM 1578 C C . ILE A 1 194 ? -9.134 -0.120 -15.366 1.00 83.06 194 ILE A C 1
ATOM 1580 O O . ILE A 1 194 ? -8.821 -0.643 -16.429 1.00 83.06 194 ILE A O 1
ATOM 1584 N N . THR A 1 195 ? -8.226 0.183 -14.442 1.00 80.75 195 THR A N 1
ATOM 1585 C CA . THR A 1 195 ? -6.793 -0.089 -14.611 1.00 80.75 195 THR A CA 1
ATOM 1586 C C . THR A 1 195 ? -6.255 -0.869 -13.421 1.00 80.75 195 THR A C 1
ATOM 1588 O O . THR A 1 195 ? -6.362 -0.406 -12.284 1.00 80.75 195 THR A O 1
ATOM 1591 N N . PHE A 1 196 ? -5.610 -2.000 -13.688 1.00 78.38 196 PHE A N 1
ATOM 1592 C CA . PHE A 1 196 ? -4.851 -2.770 -12.714 1.00 78.38 196 PHE A CA 1
ATOM 1593 C C . PHE A 1 196 ? -3.377 -2.789 -13.103 1.00 78.38 196 PHE A C 1
ATOM 1595 O O . PHE A 1 196 ? -3.004 -3.193 -14.204 1.00 78.38 196 PHE A O 1
ATOM 1602 N N . THR A 1 197 ? -2.534 -2.385 -12.164 1.00 76.12 197 THR A N 1
ATOM 1603 C CA . THR A 1 197 ? -1.078 -2.532 -12.231 1.00 76.12 197 THR A CA 1
ATOM 1604 C C . THR A 1 197 ? -0.650 -3.599 -11.237 1.00 76.12 197 THR A C 1
ATOM 1606 O O . THR A 1 197 ? -1.261 -3.707 -10.174 1.00 76.12 197 THR A O 1
ATOM 1609 N N . GLU A 1 198 ? 0.397 -4.360 -11.556 1.00 74.94 198 GLU A N 1
ATOM 1610 C CA . GLU A 1 198 ? 0.817 -5.510 -10.748 1.00 74.94 198 GLU A CA 1
ATOM 1611 C C . GLU A 1 198 ? -0.341 -6.509 -10.568 1.00 74.94 198 GLU A C 1
ATOM 1613 O O . GLU A 1 198 ? -0.741 -6.849 -9.456 1.00 74.94 198 GLU A O 1
ATOM 1618 N N . SER A 1 199 ? -0.932 -6.956 -11.680 1.00 73.81 199 SER A N 1
ATOM 1619 C CA . SER A 1 199 ? -2.091 -7.858 -11.656 1.00 73.81 199 SER A CA 1
ATOM 1620 C C . SER A 1 199 ? -1.742 -9.246 -11.089 1.00 73.81 199 SER A C 1
ATOM 1622 O O . SER A 1 199 ? -2.570 -9.873 -10.427 1.00 73.81 199 SER A O 1
ATOM 1624 N N . TRP A 1 200 ? -0.501 -9.705 -11.304 1.00 76.81 200 TRP A N 1
ATOM 1625 C CA . TRP A 1 200 ? -0.023 -11.064 -10.987 1.00 76.81 200 TRP A CA 1
ATOM 1626 C C . TRP A 1 200 ? -0.892 -12.177 -11.594 1.00 76.81 200 TRP A C 1
ATOM 1628 O O . TRP A 1 200 ? -0.918 -13.303 -11.091 1.00 76.81 200 TRP A O 1
ATOM 1638 N N . LEU A 1 201 ? -1.629 -11.852 -12.657 1.00 79.44 201 LEU A N 1
ATOM 1639 C CA . LEU A 1 201 ? -2.416 -12.823 -13.396 1.00 79.44 201 LEU A CA 1
ATOM 1640 C C . LEU A 1 201 ? -1.507 -13.688 -14.276 1.00 79.44 201 LEU A C 1
ATOM 1642 O O . LEU A 1 201 ? -0.388 -13.302 -14.614 1.00 79.44 201 LEU A O 1
ATOM 1646 N N . LEU A 1 202 ? -2.007 -14.873 -14.610 1.00 77.31 202 LEU A N 1
ATOM 1647 C CA . LEU A 1 202 ? -1.351 -15.857 -15.465 1.00 77.31 202 LEU A CA 1
ATOM 1648 C C . LEU A 1 202 ? -2.323 -16.246 -16.580 1.00 77.31 202 LEU A C 1
ATOM 1650 O O . LEU A 1 202 ? -3.537 -16.164 -16.383 1.00 77.31 202 LEU A O 1
ATOM 1654 N N . GLY A 1 203 ? -1.807 -16.759 -17.700 1.00 75.06 203 GLY A N 1
ATOM 1655 C CA . GLY A 1 203 ? -2.626 -17.143 -18.859 1.00 75.06 203 GLY A CA 1
ATOM 1656 C C . GLY A 1 203 ? -3.736 -18.168 -18.574 1.00 75.06 203 GLY A C 1
ATOM 1657 O O . GLY A 1 203 ? -4.648 -18.306 -19.377 1.00 75.06 203 GLY A O 1
ATOM 1658 N N . GLY A 1 204 ? -3.698 -18.854 -17.427 1.00 81.25 204 GLY A N 1
ATOM 1659 C CA . GLY A 1 204 ? -4.766 -19.753 -16.978 1.00 81.25 204 GLY A CA 1
ATOM 1660 C C . GLY A 1 204 ? -5.994 -19.069 -16.362 1.00 81.25 204 GLY A C 1
ATOM 1661 O O . GLY A 1 204 ? -6.929 -19.774 -16.013 1.00 81.25 204 GLY A O 1
ATOM 1662 N N . ILE A 1 205 ? -5.990 -17.743 -16.195 1.00 83.94 205 ILE A N 1
ATOM 1663 C CA . ILE A 1 205 ? -7.139 -16.965 -15.702 1.00 83.94 205 ILE A CA 1
ATOM 1664 C C . ILE A 1 205 ? -7.731 -16.215 -16.888 1.00 83.94 205 ILE A C 1
ATOM 1666 O O . ILE A 1 205 ? -7.029 -15.389 -17.480 1.00 83.94 205 ILE A O 1
ATOM 1670 N N . ALA A 1 206 ? -8.992 -16.462 -17.225 1.00 87.50 206 ALA A N 1
ATOM 1671 C CA . ALA A 1 206 ? -9.674 -15.773 -18.315 1.00 87.50 206 ALA A CA 1
ATOM 1672 C C . ALA A 1 206 ? -10.097 -14.352 -17.913 1.00 87.50 206 ALA A C 1
ATOM 1674 O O . ALA A 1 206 ? -10.423 -14.081 -16.759 1.00 87.50 206 ALA A O 1
ATOM 1675 N N . ASP A 1 207 ? -10.147 -13.430 -18.877 1.00 89.38 207 ASP A N 1
ATOM 1676 C CA . ASP A 1 207 ? -10.577 -12.048 -18.617 1.00 89.38 207 ASP A CA 1
ATOM 1677 C C . ASP A 1 207 ? -12.022 -11.981 -18.097 1.00 89.38 207 ASP A C 1
ATOM 1679 O O . ASP A 1 207 ? -12.329 -11.163 -17.229 1.00 89.38 207 ASP A O 1
ATOM 1683 N N . SER A 1 208 ? -12.874 -12.910 -18.547 1.00 88.81 208 SER A N 1
ATOM 1684 C CA . SER A 1 208 ? -14.261 -13.070 -18.097 1.00 88.81 208 SER A CA 1
ATOM 1685 C C . SER A 1 208 ? -14.406 -13.453 -16.620 1.00 88.81 208 SER A C 1
ATOM 1687 O O . SER A 1 208 ? -15.482 -13.295 -16.054 1.00 88.81 208 SER A O 1
ATOM 1689 N N . GLU A 1 209 ? -13.348 -13.965 -15.981 1.00 87.06 209 GLU A N 1
ATOM 1690 C CA . GLU A 1 209 ? -13.346 -14.250 -14.536 1.00 87.06 209 GLU A CA 1
ATOM 1691 C C . GLU A 1 209 ? -13.162 -12.984 -13.690 1.00 87.06 209 GLU A C 1
ATOM 1693 O O . GLU A 1 209 ? -13.359 -13.003 -12.477 1.00 87.06 209 GLU A O 1
ATOM 1698 N N . ILE A 1 210 ? -12.741 -11.886 -14.318 1.00 88.00 210 ILE A N 1
ATOM 1699 C CA . ILE A 1 210 ? -12.321 -10.651 -13.649 1.00 88.00 210 ILE A CA 1
ATOM 1700 C C . ILE A 1 210 ? -13.251 -9.498 -14.026 1.00 88.00 210 ILE A C 1
ATOM 1702 O O . ILE A 1 210 ? -13.548 -8.634 -13.198 1.00 88.00 210 ILE A O 1
ATOM 1706 N N . LEU A 1 211 ? -13.681 -9.474 -15.287 1.00 90.12 211 LEU A N 1
ATOM 1707 C CA . LEU A 1 211 ? -14.456 -8.412 -15.910 1.00 90.12 211 LEU A CA 1
ATOM 1708 C C . LEU A 1 211 ? -15.592 -9.022 -16.725 1.00 90.12 211 LEU A C 1
ATOM 1710 O O . LEU A 1 211 ? -15.411 -10.031 -17.399 1.00 90.12 211 LEU A O 1
ATOM 1714 N N . ASP A 1 212 ? -16.762 -8.394 -16.692 1.00 89.75 212 ASP A N 1
ATOM 1715 C CA . ASP A 1 212 ? -17.883 -8.808 -17.532 1.00 89.75 212 ASP A CA 1
ATOM 1716 C C . ASP A 1 212 ? -17.812 -8.203 -18.946 1.00 89.75 212 ASP A C 1
ATOM 1718 O O . ASP A 1 212 ? -16.972 -7.356 -19.265 1.00 89.75 212 ASP A O 1
ATOM 1722 N N . SER A 1 213 ? -18.746 -8.622 -19.799 1.00 91.81 213 SER A N 1
ATOM 1723 C CA . SER A 1 213 ? -18.810 -8.284 -21.222 1.00 91.81 213 SER A CA 1
ATOM 1724 C C . SER A 1 213 ? -19.090 -6.809 -21.538 1.00 91.81 213 SER A C 1
ATOM 1726 O O . SER A 1 213 ? -19.250 -6.470 -22.705 1.00 91.81 213 SER A O 1
ATOM 1728 N N . ARG A 1 214 ? -19.202 -5.914 -20.547 1.00 92.69 214 ARG A N 1
ATOM 1729 C CA . ARG A 1 214 ? -19.311 -4.462 -20.776 1.00 92.69 214 ARG A CA 1
ATOM 1730 C C . ARG A 1 214 ? -17.986 -3.822 -21.184 1.00 92.69 214 ARG A C 1
ATOM 1732 O O . ARG A 1 214 ? -18.007 -2.681 -21.654 1.00 92.69 214 ARG A O 1
ATOM 1739 N N . TYR A 1 215 ? -16.863 -4.519 -21.025 1.00 91.62 215 TYR A N 1
ATOM 1740 C CA . TYR A 1 215 ? -15.530 -3.963 -21.226 1.00 91.62 215 TYR A CA 1
ATOM 1741 C C . TYR A 1 215 ? -14.749 -4.649 -22.348 1.00 91.62 215 TYR A C 1
ATOM 1743 O O . TYR A 1 215 ? -14.658 -5.871 -22.416 1.00 91.62 215 TYR A O 1
ATOM 1751 N N . VAL A 1 216 ? -14.071 -3.834 -23.153 1.00 91.25 216 VAL A N 1
ATOM 1752 C CA . VAL A 1 216 ? -12.926 -4.246 -23.963 1.00 91.25 216 VAL A CA 1
ATOM 1753 C C . VAL A 1 216 ? -11.718 -4.366 -23.040 1.00 91.25 216 VAL A C 1
ATOM 1755 O O . VAL A 1 216 ? -11.327 -3.390 -22.392 1.00 91.25 216 VAL A O 1
ATOM 1758 N N . VAL A 1 217 ? -11.126 -5.556 -22.975 1.00 90.00 217 VAL A N 1
ATOM 1759 C CA . VAL A 1 217 ? -9.997 -5.847 -22.087 1.00 90.00 217 VAL A CA 1
ATOM 1760 C C . VAL A 1 217 ? -8.687 -5.830 -22.864 1.00 90.00 217 VAL A C 1
ATOM 1762 O O . VAL A 1 217 ? -8.520 -6.508 -23.874 1.00 90.00 217 VAL A O 1
ATOM 1765 N N . TYR A 1 218 ? -7.734 -5.058 -22.357 1.00 88.19 218 TYR A N 1
ATOM 1766 C CA . TYR A 1 218 ? -6.354 -5.010 -22.810 1.00 88.19 218 TYR A CA 1
ATOM 1767 C C . TYR A 1 218 ? -5.473 -5.508 -21.674 1.00 88.19 218 TYR A C 1
ATOM 1769 O O . TYR A 1 218 ? -5.238 -4.802 -20.692 1.00 88.19 218 TYR A O 1
ATOM 1777 N N . ARG A 1 219 ? -4.985 -6.739 -21.800 1.00 85.62 219 ARG A N 1
ATOM 1778 C CA . ARG A 1 219 ? -4.197 -7.407 -20.767 1.00 85.62 219 ARG A CA 1
ATOM 1779 C C . ARG A 1 219 ? -2.832 -7.809 -21.297 1.00 85.62 219 ARG A C 1
ATOM 1781 O O . ARG A 1 219 ? -2.691 -8.259 -22.431 1.00 85.62 219 ARG A O 1
ATOM 1788 N N . ARG A 1 220 ? -1.822 -7.643 -20.450 1.00 82.38 220 ARG A N 1
ATOM 1789 C CA . ARG A 1 220 ? -0.458 -8.103 -20.681 1.00 82.38 220 ARG A CA 1
ATOM 1790 C C . ARG A 1 220 ? 0.065 -8.672 -19.374 1.00 82.38 220 ARG A C 1
ATOM 1792 O O . ARG A 1 220 ? 0.420 -7.921 -18.464 1.00 82.38 220 ARG A O 1
ATOM 1799 N N . ASP A 1 221 ? 0.063 -9.994 -19.290 1.00 81.94 221 ASP A N 1
ATOM 1800 C CA . ASP A 1 221 ? 0.668 -10.715 -18.176 1.00 81.94 221 ASP A CA 1
ATOM 1801 C C . ASP A 1 221 ? 2.191 -10.704 -18.306 1.00 81.94 221 ASP A C 1
ATOM 1803 O O . ASP A 1 221 ? 2.724 -10.494 -19.397 1.00 81.94 221 ASP A O 1
ATOM 1807 N N . ARG A 1 222 ? 2.883 -10.900 -17.180 1.00 76.50 222 ARG A N 1
ATOM 1808 C CA . ARG A 1 222 ? 4.345 -10.974 -17.168 1.00 76.50 222 ARG A CA 1
ATOM 1809 C C . ARG A 1 222 ? 4.796 -12.368 -17.577 1.00 76.50 222 ARG A C 1
ATOM 1811 O O . ARG A 1 222 ? 4.324 -13.351 -17.004 1.00 76.50 222 ARG A O 1
ATOM 1818 N N . ASP A 1 223 ? 5.749 -12.447 -18.496 1.00 76.69 223 ASP A N 1
ATOM 1819 C CA . ASP A 1 223 ? 6.385 -13.707 -18.866 1.00 76.69 223 ASP A CA 1
ATOM 1820 C C . ASP A 1 223 ? 7.643 -13.932 -18.018 1.00 76.69 223 ASP A C 1
ATOM 1822 O O . ASP A 1 223 ? 8.754 -13.512 -18.351 1.00 76.69 223 ASP A O 1
ATOM 1826 N N . TYR A 1 224 ? 7.478 -14.596 -16.875 1.00 70.94 224 TYR A N 1
ATOM 1827 C CA . TYR A 1 224 ? 8.595 -14.901 -15.977 1.00 70.94 224 TYR A CA 1
ATOM 1828 C C . TYR A 1 224 ? 9.640 -15.833 -16.613 1.00 70.94 224 TYR A C 1
ATOM 1830 O O . TYR A 1 224 ? 10.814 -15.758 -16.250 1.00 70.94 224 TYR A O 1
ATOM 1838 N N . ALA A 1 225 ? 9.240 -16.685 -17.565 1.00 72.00 225 ALA A N 1
ATOM 1839 C CA . ALA A 1 225 ? 10.145 -17.627 -18.217 1.00 72.00 225 ALA A CA 1
ATOM 1840 C C . ALA A 1 225 ? 11.057 -16.914 -19.223 1.00 72.00 225 ALA A C 1
ATOM 1842 O O . ALA A 1 225 ? 12.262 -17.161 -19.237 1.00 72.00 225 ALA A O 1
ATOM 1843 N N . ALA A 1 226 ? 10.505 -15.990 -20.014 1.00 69.88 226 ALA A N 1
ATOM 1844 C CA . ALA A 1 226 ? 11.275 -15.207 -20.978 1.00 69.88 226 ALA A CA 1
ATOM 1845 C C . ALA A 1 226 ? 12.096 -14.082 -20.325 1.00 69.88 226 ALA A C 1
ATOM 1847 O O . ALA A 1 226 ? 13.168 -13.732 -20.814 1.00 69.88 226 ALA A O 1
ATOM 1848 N N . THR A 1 227 ? 11.609 -13.502 -19.223 1.00 64.62 227 THR A N 1
ATOM 1849 C CA . THR A 1 227 ? 12.243 -12.324 -18.602 1.00 64.62 227 THR A CA 1
ATOM 1850 C C . THR A 1 227 ? 13.243 -12.661 -17.495 1.00 64.62 227 THR A C 1
ATOM 1852 O O . THR A 1 227 ? 14.017 -11.788 -17.100 1.00 64.62 227 THR A O 1
ATOM 1855 N N . GLY A 1 228 ? 13.225 -13.887 -16.952 1.00 63.56 228 GLY A N 1
ATOM 1856 C CA . GLY A 1 228 ? 14.064 -14.300 -15.816 1.00 63.56 228 GLY A CA 1
ATOM 1857 C C . GLY A 1 228 ? 13.787 -13.527 -14.518 1.00 63.56 228 GLY A C 1
ATOM 1858 O O . GLY A 1 228 ? 14.529 -13.644 -13.541 1.00 63.56 228 GLY A O 1
ATOM 1859 N N . GLN A 1 229 ? 12.736 -12.705 -14.497 1.00 62.66 229 GLN A N 1
ATOM 1860 C CA . GLN A 1 229 ? 12.355 -11.917 -13.335 1.00 62.66 229 GLN A CA 1
ATOM 1861 C C . GLN A 1 229 ? 11.584 -12.794 -12.349 1.00 62.66 229 GLN A C 1
ATOM 1863 O O . GLN A 1 229 ? 10.867 -13.708 -12.734 1.00 62.66 229 GLN A O 1
ATOM 1868 N N . THR A 1 230 ? 11.716 -12.507 -11.056 1.00 59.00 230 THR A N 1
ATOM 1869 C CA . THR A 1 230 ? 11.000 -13.224 -9.984 1.00 59.00 230 THR A CA 1
ATOM 1870 C C . THR A 1 230 ? 9.962 -12.349 -9.282 1.00 59.00 230 THR A C 1
ATOM 1872 O O . THR A 1 230 ? 9.257 -12.816 -8.390 1.00 59.00 230 THR A O 1
ATOM 1875 N N . LEU A 1 231 ? 9.869 -11.070 -9.668 1.00 57.38 231 LEU A N 1
ATOM 1876 C CA . LEU A 1 231 ? 9.044 -10.049 -9.027 1.00 57.38 231 LEU A CA 1
ATOM 1877 C C . LEU A 1 231 ? 8.366 -9.141 -10.064 1.00 57.38 231 LEU A C 1
ATOM 1879 O O . LEU A 1 231 ? 8.894 -8.932 -11.154 1.00 57.38 231 LEU A O 1
ATOM 1883 N N . GLY A 1 232 ? 7.224 -8.563 -9.679 1.00 62.56 232 GLY A N 1
ATOM 1884 C CA . GLY A 1 232 ? 6.406 -7.681 -10.516 1.00 62.56 232 GLY A CA 1
ATOM 1885 C C . GLY A 1 232 ? 5.275 -8.434 -11.218 1.00 62.56 232 GLY A C 1
ATOM 1886 O O . GLY A 1 232 ? 5.447 -9.576 -11.631 1.00 62.56 232 GLY A O 1
ATOM 1887 N N . GLY A 1 233 ? 4.104 -7.805 -11.342 1.00 70.62 233 GLY A N 1
ATOM 1888 C CA . GLY A 1 233 ? 2.943 -8.359 -12.055 1.00 70.62 233 GLY A CA 1
ATOM 1889 C C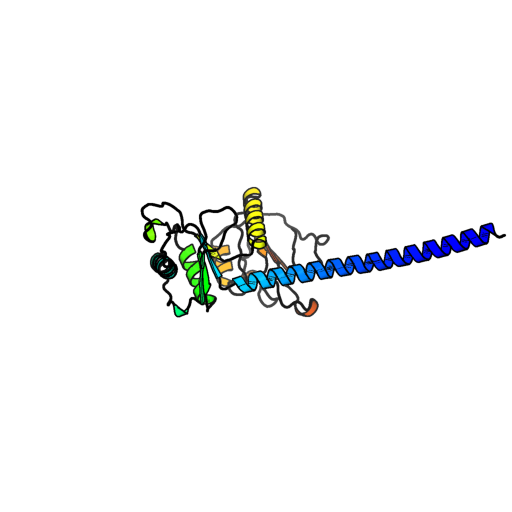 . GLY A 1 233 ? 2.739 -7.722 -13.435 1.00 70.62 233 GLY A C 1
ATOM 1890 O O . GLY A 1 233 ? 3.487 -6.823 -13.815 1.00 70.62 233 GLY A O 1
ATOM 1891 N N . GLY A 1 234 ? 1.734 -8.189 -14.176 1.00 74.88 234 GLY A N 1
ATOM 1892 C CA . GLY A 1 234 ? 1.321 -7.599 -15.452 1.00 74.88 234 GLY A CA 1
ATOM 1893 C C . GLY A 1 234 ? 0.437 -6.356 -15.301 1.00 74.88 234 GLY A C 1
ATOM 1894 O O . GLY A 1 234 ? 0.177 -5.882 -14.188 1.00 74.88 234 GLY A O 1
ATOM 1895 N N . VAL A 1 235 ? -0.054 -5.856 -16.433 1.00 78.25 235 VAL A N 1
ATOM 1896 C CA . VAL A 1 235 ? -0.999 -4.734 -16.516 1.00 78.25 235 VAL A CA 1
ATOM 1897 C C . VAL A 1 235 ? -2.283 -5.196 -17.191 1.00 78.25 235 VAL A C 1
ATOM 1899 O O . VAL A 1 235 ? -2.253 -5.917 -18.188 1.00 78.25 235 VAL A O 1
ATOM 1902 N N . LEU A 1 236 ? -3.415 -4.748 -16.658 1.00 84.12 236 LEU A N 1
ATOM 1903 C CA . LEU A 1 236 ? -4.729 -4.935 -17.257 1.00 84.12 236 LEU A CA 1
ATOM 1904 C C . LEU A 1 236 ? -5.432 -3.581 -17.323 1.00 84.12 236 LEU A C 1
ATOM 1906 O O . LEU A 1 236 ? -5.517 -2.878 -16.319 1.00 84.12 236 LEU A O 1
ATOM 1910 N N . ILE A 1 237 ? -5.957 -3.226 -18.491 1.00 85.69 237 ILE A N 1
ATOM 1911 C CA . ILE A 1 237 ? -6.822 -2.065 -18.679 1.00 85.69 237 ILE A CA 1
ATOM 1912 C C . ILE A 1 237 ? -8.124 -2.532 -19.316 1.00 85.69 237 ILE A C 1
ATOM 1914 O O . ILE A 1 237 ? -8.105 -3.206 -20.337 1.00 85.69 237 ILE A O 1
ATOM 1918 N N . ALA A 1 238 ? -9.249 -2.161 -18.723 1.00 88.06 238 ALA A N 1
ATOM 1919 C CA . ALA A 1 238 ? -10.578 -2.420 -19.244 1.00 88.06 238 ALA A CA 1
ATOM 1920 C C . ALA A 1 238 ? -11.230 -1.093 -19.625 1.00 88.06 238 ALA A C 1
ATOM 1922 O O . ALA A 1 238 ? -11.263 -0.172 -18.809 1.00 88.06 238 ALA A O 1
ATOM 1923 N N . VAL A 1 239 ? -11.760 -0.992 -20.840 1.00 87.12 239 VAL A N 1
ATOM 1924 C CA . VAL A 1 239 ? -12.477 0.195 -21.321 1.00 87.12 239 VAL A CA 1
ATOM 1925 C C . VAL A 1 239 ? -13.882 -0.210 -21.712 1.00 87.12 239 VAL A C 1
ATOM 1927 O O . VAL A 1 239 ? -14.077 -1.178 -22.438 1.00 87.12 239 VAL A O 1
ATOM 1930 N N . LYS A 1 240 ? -14.878 0.511 -21.213 1.00 89.38 240 LYS A N 1
ATOM 1931 C CA . LYS A 1 240 ? -16.281 0.240 -21.512 1.00 89.38 240 LYS A CA 1
ATOM 1932 C C . LYS A 1 240 ? -16.534 0.310 -23.020 1.00 89.38 240 LYS A C 1
ATOM 1934 O O . LYS A 1 240 ? -16.095 1.260 -23.659 1.00 89.38 240 LYS A O 1
ATOM 1939 N N . HIS A 1 241 ? -17.291 -0.637 -23.577 1.00 90.44 241 HIS A N 1
ATOM 1940 C CA . HIS A 1 241 ? -17.547 -0.740 -25.027 1.00 90.44 241 HIS A CA 1
ATOM 1941 C C . HIS A 1 241 ? -18.140 0.521 -25.670 1.00 90.44 241 HIS A C 1
ATOM 1943 O O . HIS A 1 241 ? -18.035 0.705 -26.879 1.00 90.44 241 HIS A O 1
ATOM 1949 N N . THR A 1 242 ? -18.779 1.385 -24.881 1.00 89.44 242 THR A N 1
ATOM 1950 C CA . THR A 1 242 ? -19.325 2.662 -25.357 1.00 89.44 242 THR A CA 1
ATOM 1951 C C . THR A 1 242 ? -18.245 3.699 -25.675 1.00 89.44 242 THR A C 1
ATOM 1953 O O . THR A 1 242 ? -18.549 4.712 -26.296 1.00 89.44 242 THR A O 1
ATOM 1956 N N . LEU A 1 243 ? -17.005 3.483 -25.230 1.00 83.69 243 LEU A N 1
ATOM 1957 C CA . LEU A 1 243 ? -15.861 4.344 -25.500 1.00 83.69 243 LEU A CA 1
ATOM 1958 C C . LEU A 1 243 ? -14.982 3.723 -26.586 1.00 83.69 243 LEU A C 1
ATOM 1960 O O . LEU A 1 243 ? -14.758 2.515 -26.615 1.00 83.69 243 LEU A O 1
ATOM 1964 N N . HIS A 1 244 ? -14.459 4.566 -27.475 1.00 84.81 244 HIS A N 1
ATOM 1965 C CA . HIS A 1 244 ? -13.502 4.126 -28.480 1.00 84.81 244 HIS A CA 1
ATOM 1966 C C . HIS A 1 244 ? -12.112 3.983 -27.852 1.00 84.81 244 HIS A C 1
ATOM 1968 O O . HIS A 1 244 ? -11.581 4.945 -27.296 1.00 84.81 244 HIS A O 1
ATOM 1974 N N . SER A 1 245 ? -11.517 2.798 -27.962 1.00 82.31 245 SER A N 1
ATOM 1975 C CA . SER A 1 245 ? -10.156 2.520 -27.502 1.00 82.31 245 SER A CA 1
ATOM 1976 C C . SER A 1 245 ? -9.422 1.608 -28.479 1.00 82.31 245 SER A C 1
ATOM 1978 O O . SER A 1 245 ? -10.017 0.721 -29.094 1.00 82.31 245 SER A O 1
ATOM 1980 N N . ALA A 1 246 ? -8.111 1.801 -28.604 1.00 81.06 246 ALA A N 1
ATOM 1981 C CA . ALA A 1 246 ? -7.239 0.980 -29.434 1.00 81.06 246 ALA A CA 1
ATOM 1982 C C . ALA A 1 246 ? -5.877 0.804 -28.754 1.00 81.06 246 ALA A C 1
ATOM 1984 O O . ALA A 1 246 ? -5.444 1.644 -27.973 1.00 81.06 246 ALA A O 1
ATOM 1985 N N . CYS A 1 247 ? -5.185 -0.299 -29.044 1.00 73.00 247 CYS A N 1
ATOM 1986 C CA . CYS A 1 247 ? -3.838 -0.510 -28.523 1.00 73.00 247 CYS A CA 1
ATOM 1987 C C . CYS A 1 247 ? -2.816 0.221 -29.403 1.00 73.00 247 CYS A C 1
ATOM 1989 O O . CYS A 1 247 ? -2.724 -0.059 -30.598 1.00 73.00 247 CYS A O 1
ATOM 1991 N N . CYS A 1 248 ? -2.009 1.111 -28.818 1.00 71.44 248 CYS A N 1
ATOM 1992 C CA . CYS A 1 248 ? -0.907 1.754 -29.532 1.00 71.44 248 CYS A CA 1
ATOM 1993 C C . CYS A 1 248 ? 0.374 0.907 -29.427 1.00 71.44 248 CYS A C 1
ATOM 1995 O O . CYS A 1 248 ? 1.048 0.880 -28.393 1.00 71.44 248 CYS A O 1
ATOM 1997 N N . TYR A 1 249 ? 0.707 0.179 -30.497 1.00 63.25 249 TYR A N 1
ATOM 1998 C CA . TYR A 1 249 ? 1.830 -0.769 -30.514 1.00 63.25 249 TYR A CA 1
ATOM 1999 C C . TYR A 1 249 ? 3.202 -0.089 -30.481 1.00 63.25 249 TYR A C 1
ATOM 2001 O O . TYR A 1 249 ? 4.131 -0.639 -29.896 1.00 63.25 249 TYR A O 1
ATOM 2009 N N . GLU A 1 250 ? 3.312 1.120 -31.032 1.00 52.41 250 GLU A N 1
ATOM 2010 C CA . GLU A 1 250 ? 4.549 1.912 -31.046 1.00 52.41 250 GLU A CA 1
ATOM 2011 C C . GLU A 1 250 ? 5.019 2.294 -29.636 1.00 52.41 250 GLU A C 1
ATOM 2013 O O . GLU A 1 250 ? 6.185 2.608 -29.418 1.00 52.41 250 GLU A O 1
ATOM 2018 N N . TRP A 1 251 ? 4.104 2.298 -28.663 1.00 52.84 251 TRP A N 1
ATOM 2019 C CA . TRP A 1 251 ? 4.356 2.758 -27.296 1.00 52.84 251 TRP A CA 1
ATOM 2020 C C . TRP A 1 251 ? 4.470 1.596 -26.306 1.00 52.84 251 TRP A C 1
ATOM 2022 O O . TRP A 1 251 ? 4.485 1.802 -25.086 1.00 52.84 251 TRP A O 1
ATOM 2032 N N . LYS A 1 252 ? 4.555 0.365 -26.821 1.00 53.53 252 LYS A N 1
ATOM 2033 C CA . LYS A 1 252 ? 4.815 -0.825 -26.018 1.00 53.53 252 LYS A CA 1
ATOM 2034 C C . LYS A 1 252 ? 6.248 -0.776 -25.508 1.00 53.53 252 LYS A C 1
ATOM 2036 O O . LYS A 1 252 ? 7.206 -0.931 -26.255 1.00 53.53 252 LYS A O 1
ATOM 2041 N N . SER A 1 253 ? 6.383 -0.585 -24.202 1.00 54.94 253 SER A N 1
ATOM 2042 C CA . SER A 1 253 ? 7.660 -0.740 -23.515 1.00 54.94 253 SER A CA 1
ATOM 2043 C C . SER A 1 253 ? 8.156 -2.193 -23.625 1.00 54.94 253 SER A C 1
ATOM 2045 O O . SER A 1 253 ? 7.358 -3.141 -23.578 1.00 54.94 253 SER A O 1
ATOM 2047 N N . SER A 1 254 ? 9.479 -2.350 -23.758 1.00 52.78 254 SER A N 1
ATOM 2048 C CA . SER A 1 254 ? 10.191 -3.634 -23.665 1.00 52.78 254 SER A CA 1
ATOM 2049 C C . SER A 1 254 ? 10.095 -4.233 -22.261 1.00 52.78 254 SER A C 1
ATOM 2051 O O . SER A 1 254 ? 10.041 -5.447 -22.108 1.00 52.78 254 SER A O 1
ATOM 2053 N N . ALA A 1 255 ? 9.990 -3.381 -21.238 1.00 46.28 255 ALA A N 1
ATOM 2054 C CA . ALA A 1 255 ? 9.518 -3.784 -19.924 1.00 46.28 255 ALA A CA 1
ATOM 2055 C C . ALA A 1 255 ? 7.992 -3.927 -19.987 1.00 46.28 255 ALA A C 1
ATOM 2057 O O . ALA A 1 255 ? 7.300 -2.978 -20.362 1.00 46.28 255 ALA A O 1
ATOM 2058 N N . GLU A 1 256 ? 7.467 -5.094 -19.634 1.00 50.59 256 GLU A N 1
ATOM 2059 C CA . GLU A 1 256 ? 6.052 -5.500 -19.682 1.00 50.59 256 GLU A CA 1
ATOM 2060 C C . GLU A 1 256 ? 5.147 -4.735 -18.686 1.00 50.59 256 GLU A C 1
ATOM 2062 O O . GLU A 1 256 ? 4.144 -5.245 -18.201 1.00 50.59 256 GLU A O 1
ATOM 2067 N N . ASP A 1 257 ? 5.503 -3.487 -18.381 1.00 45.59 257 ASP A N 1
ATOM 2068 C CA . ASP A 1 257 ? 4.978 -2.670 -17.292 1.00 45.59 257 ASP A CA 1
ATOM 2069 C C . ASP A 1 257 ? 3.941 -1.635 -17.765 1.00 45.59 257 ASP A C 1
ATOM 2071 O O . ASP A 1 257 ? 3.415 -0.885 -16.945 1.00 45.59 257 ASP A O 1
ATOM 2075 N N . GLN A 1 258 ? 3.666 -1.522 -19.074 1.00 41.47 258 GLN A N 1
ATOM 2076 C CA . GLN A 1 258 ? 2.760 -0.494 -19.608 1.00 41.47 258 GLN A CA 1
ATOM 2077 C C . GLN A 1 258 ? 1.942 -0.987 -20.808 1.00 41.47 258 GLN A C 1
ATOM 2079 O O . GLN A 1 258 ? 2.488 -1.400 -21.832 1.00 41.47 258 GLN A O 1
ATOM 2084 N N . ILE A 1 259 ? 0.619 -0.861 -20.690 1.00 41.62 259 ILE A N 1
ATOM 2085 C CA . ILE A 1 259 ? -0.310 -0.751 -21.817 1.00 41.62 259 ILE A CA 1
ATOM 2086 C C . ILE A 1 259 ? -0.715 0.723 -21.863 1.00 41.62 259 ILE A C 1
ATOM 2088 O O . ILE A 1 259 ? -1.123 1.278 -20.844 1.00 41.62 259 ILE A O 1
ATOM 2092 N N . LYS A 1 260 ? -0.554 1.371 -23.016 1.00 46.38 260 LYS A N 1
ATOM 2093 C CA . LYS A 1 260 ? -1.074 2.719 -23.257 1.00 46.38 260 LYS A CA 1
ATOM 2094 C C . LYS A 1 260 ? -2.195 2.604 -24.287 1.00 46.38 260 LYS A C 1
ATOM 2096 O O . LYS A 1 260 ? -1.988 1.995 -25.340 1.00 46.38 260 LYS A O 1
ATOM 2101 N N . LEU A 1 261 ? -3.364 3.112 -23.908 1.00 38.81 261 LEU A N 1
ATOM 2102 C CA . LEU A 1 261 ? -4.561 3.243 -24.738 1.00 38.81 261 LEU A CA 1
ATOM 2103 C C . LEU A 1 261 ? -4.696 4.686 -25.208 1.00 38.81 261 LEU A C 1
ATOM 2105 O O . LEU A 1 261 ? -4.305 5.578 -24.415 1.00 38.81 261 LEU A O 1
#

Foldseek 3Di:
DVVVVVVVVVVVVVVVVVVVVVVVVVVVVVVVVVVVVVVVVVQVVVLVVQLQKKKKFQADDDPDDDVVLLVQLLCVVLVHDDDPLQWPDKDFADDPPDPTTIIMTGGPDSVSSVVSLVSSVVDPWDANVSSPCPVGRTTMHIGRDHDPVVVVVVVVVVVVCVVVVQPDDDDPCEQPVCLQVQAVVQVVDDGQKDKDWQHQDDPVDDPCSRHPPQWDKDWQFDDCPVPVDPDTTAMIMTGGPVDDDDWDPVPCDPPRGDTDD

Solvent-accessible surface area (backbone atoms only — not comparable to full-atom values): 15022 Å² total; per-residue (Å²): 112,69,70,58,54,56,50,52,53,50,49,53,52,50,53,52,53,50,53,52,52,54,52,51,50,52,52,51,52,53,51,53,52,51,51,53,51,50,52,52,53,51,54,52,51,56,41,57,78,23,67,34,25,36,34,33,36,49,56,84,88,60,100,88,66,58,67,66,60,53,49,50,38,48,24,57,73,42,74,46,80,78,64,72,84,46,46,70,49,75,48,72,43,88,44,90,97,46,96,69,43,32,41,37,40,32,33,68,44,51,65,63,43,51,52,46,43,47,38,48,63,70,45,94,74,44,45,27,43,76,62,76,33,80,94,39,91,36,58,43,43,70,39,76,41,65,47,73,68,55,48,50,51,52,50,52,50,53,50,52,29,58,74,70,64,46,84,68,87,66,87,61,89,33,38,61,90,38,30,66,62,44,25,54,51,50,73,77,46,88,70,64,56,46,64,37,63,37,24,54,48,53,94,90,59,60,66,74,57,42,40,63,92,62,42,51,75,50,74,40,63,55,58,46,82,85,64,74,50,92,72,83,32,7,28,37,39,34,36,25,66,92,53,94,80,60,80,50,72,90,66,54,51,92,60,64,75,55,85,56,111

Mean predicted aligned error: 14.06 Å

Organism: Plutella xylostella (NCBI:txid51655)

Radius of gyration: 25.97 Å; Cα contacts (8 Å, |Δi|>4): 330; chains: 1; bounding box: 78×38×77 Å

InterPro domains:
  IPR036691 Endonuclease/exonuclease/phosphatase superfamily [G3DSA:3.60.10.10] (167-260)
  IPR036691 Endonuclease/exonuclease/phosphatase superfamily [SSF56219] (168-251)

pLDDT: mean 82.2, std 12.9, range [38.81, 97.19]